Protein 5HRB (pdb70)

InterPro domains:
  IPR002934 Polymerase, nucleotidyl transferase domain [PF01909] (28-111)
  IPR019843 DNA polymerase family X, binding site [PS00522] (38-57)
  IPR022312 DNA polymerase family X [PTHR11276] (33-173)
  IPR029398 DNA polymerase beta, thumb domain [PF14791] (112-173)
  IPR037160 DNA polymerase, thumb domain superfamily [G3DSA:3.30.210.10] (106-174)
  IPR043519 Nucleotidyltransferase superfamily [G3DSA:3.30.460.10] (1-105)
  IPR043519 Nucleotidyltransferase superfamily [SSF81301] (1-173)

Solvent-accessible surface area: 9689 Å² total; per-residue (Å²): 63,37,132,0,52,20,112,68,0,99,62,0,6,98,37,0,59,65,85,1,12,10,85,50,120,77,113,125,65,110,9,82,46,169,27,6,29,24,0,5,3,12,60,44,76,67,164,90,0,90,8,0,16,0,0,2,13,4,101,79,128,129,32,15,105,44,4,0,53,39,5,92,12,162,64,28,74,61,65,78,96,77,48,33,79,70,113,0,19,0,56,0,77,32,134,108,85,57,10,46,0,13,0,26,5,1,10,62,128,14,77,8,15,2,19,3,40,32,0,4,24,106,60,16,16,111,127,12,59,42,41,18,153,176,78,112,68,124,8,27,44,78,0,10,43,69,113,175,85,100,35,124,40,106,34,104,63,9,122,82,0,0,69,102,21,66,55,92,67,126,82,18,114,132,10,142

Structure (mmCIF, N/CA/C/O backbone):
data_5HRB
#
_entry.id   5HRB
#
_cell.length_a   77.770
_cell.length_b   77.770
_cell.length_c   43.080
_cell.angle_alpha   90.00
_cell.angle_beta   90.00
_cell.angle_gamma   90.00
#
_symmetry.space_group_name_H-M   'P 43'
#
loop_
_entity.id
_entity.type
_entity.pdbx_description
1 polymer 'DNA polymerase beta-like protein'
2 polymer "DNA (5'-D(*CP*GP*GP*AP*TP*AP*TP*CP*C)-3')"
3 non-polymer 'MANGANESE (II) ION'
4 non-polymer GLYCEROL
5 non-polymer BETA-MERCAPTOETHANOL
6 water water
#
loop_
_atom_site.group_PDB
_atom_site.id
_atom_site.type_symbol
_atom_site.label_atom_id
_atom_site.label_alt_id
_atom_site.label_comp_id
_atom_site.label_asym_id
_atom_site.label_entity_id
_atom_site.label_seq_id
_atom_site.pdbx_PDB_ins_code
_atom_site.Cartn_x
_atom_site.Cartn_y
_atom_site.Cartn_z
_atom_site.occupancy
_atom_site.B_iso_or_equiv
_atom_site.auth_seq_id
_atom_site.auth_comp_id
_atom_site.auth_asym_id
_atom_site.auth_atom_id
_atom_site.pdbx_PDB_model_num
ATOM 1 N N . GLY A 1 3 ? 35.966 69.343 0.114 1.00 32.01 -1 GLY A N 1
ATOM 2 C CA . GLY A 1 3 ? 36.103 69.533 -1.358 1.00 31.49 -1 GLY A CA 1
ATOM 3 C C . GLY A 1 3 ? 35.527 70.854 -1.829 1.00 31.15 -1 GLY A C 1
ATOM 4 O O . GLY A 1 3 ? 34.597 71.384 -1.221 1.00 32.70 -1 GLY A O 1
ATOM 5 N N . GLY A 1 4 ? 36.082 71.386 -2.914 1.00 30.56 0 GLY A N 1
ATOM 6 C CA . GLY A 1 4 ? 35.625 72.658 -3.475 1.00 30.62 0 GLY A CA 1
ATOM 7 C C . GLY A 1 4 ? 34.383 72.486 -4.328 1.00 29.92 0 GLY A C 1
ATOM 8 O O . GLY A 1 4 ? 34.048 71.373 -4.733 1.00 27.49 0 GLY A O 1
ATOM 9 N N . MET A 1 5 ? 33.690 73.589 -4.601 1.00 30.09 1 MET A N 1
ATOM 10 C CA . MET A 1 5 ? 32.528 73.548 -5.488 1.00 30.21 1 MET A CA 1
ATOM 11 C C . MET A 1 5 ? 32.992 73.386 -6.937 1.00 28.10 1 MET A C 1
ATOM 12 O O . MET A 1 5 ? 34.076 73.833 -7.297 1.00 28.77 1 MET A O 1
ATOM 17 N N . LEU A 1 6 ? 32.171 72.726 -7.753 1.00 26.15 2 LEU A N 1
ATOM 18 C CA . LEU A 1 6 ? 32.491 72.466 -9.157 1.00 24.58 2 LEU A CA 1
ATOM 19 C C . LEU A 1 6 ? 31.402 73.018 -10.041 1.00 22.83 2 LEU A C 1
ATOM 20 O O . LEU A 1 6 ? 30.250 73.124 -9.616 1.00 22.41 2 LEU A O 1
ATOM 25 N N . THR A 1 7 ? 31.754 73.319 -11.286 1.00 21.15 3 THR A N 1
ATOM 26 C CA . THR A 1 7 ? 30.749 73.615 -12.298 1.00 20.78 3 THR A CA 1
ATOM 27 C C . THR A 1 7 ? 30.089 72.311 -12.724 1.00 19.92 3 THR A C 1
ATOM 28 O O . THR A 1 7 ? 30.643 71.226 -12.521 1.00 19.28 3 THR A O 1
ATOM 32 N N . LEU A 1 8 ? 28.906 72.430 -13.315 1.00 19.65 4 LEU A N 1
ATOM 33 C CA . LEU A 1 8 ? 28.180 71.281 -13.842 1.00 19.53 4 LEU A CA 1
ATOM 34 C C . LEU A 1 8 ? 29.025 70.518 -14.859 1.00 19.52 4 LEU A C 1
ATOM 35 O O . LEU A 1 8 ? 29.081 69.290 -14.822 1.00 19.12 4 LEU A O 1
ATOM 40 N N . ILE A 1 9 ? 29.690 71.245 -15.755 1.00 20.17 5 ILE A N 1
ATOM 41 C CA . ILE A 1 9 ? 30.529 70.620 -16.785 1.00 20.79 5 ILE A CA 1
ATOM 42 C C . ILE A 1 9 ? 31.704 69.839 -16.185 1.00 20.26 5 ILE A C 1
ATOM 43 O O . ILE A 1 9 ? 32.023 68.744 -16.653 1.00 20.42 5 ILE A O 1
ATOM 47 N N . GLN A 1 10 ? 32.347 70.399 -15.165 1.00 19.88 6 GLN A N 1
ATOM 48 C CA . GLN A 1 10 ? 33.424 69.699 -14.455 1.00 19.49 6 GLN A CA 1
ATOM 49 C C . GLN A 1 10 ? 32.910 68.416 -13.811 1.00 17.85 6 GLN A C 1
ATOM 50 O O . GLN A 1 10 ? 33.560 67.375 -13.881 1.00 17.11 6 GLN A O 1
ATOM 56 N N . GLY A 1 11 ? 31.738 68.496 -13.188 1.00 16.49 7 GLY A N 1
ATOM 57 C CA . GLY A 1 11 ? 31.114 67.327 -12.584 1.00 15.91 7 GLY A CA 1
ATOM 58 C C . GLY A 1 11 ? 30.864 66.231 -13.607 1.00 15.37 7 GLY A C 1
ATOM 59 O O . GLY A 1 11 ? 31.168 65.065 -13.365 1.00 14.56 7 GLY A O 1
ATOM 60 N N . LYS A 1 12 ? 30.308 66.610 -14.757 1.00 15.23 8 LYS A N 1
ATOM 61 C CA . LYS A 1 12 ? 30.041 65.648 -15.824 1.00 15.43 8 LYS A CA 1
ATOM 62 C C . LYS A 1 12 ? 31.323 65.005 -16.342 1.00 15.23 8 LYS A C 1
ATOM 63 O O . LYS A 1 12 ? 31.352 63.808 -16.631 1.00 14.82 8 LYS A O 1
ATOM 69 N N . LYS A 1 13 ? 32.382 65.798 -16.457 1.00 14.97 9 LYS A N 1
ATOM 70 C CA . LYS A 1 13 ? 33.671 65.278 -16.909 1.00 15.13 9 LYS A CA 1
ATOM 71 C C . LYS A 1 13 ? 34.216 64.231 -15.938 1.00 14.43 9 LYS A C 1
ATOM 72 O O . LYS A 1 13 ? 34.721 63.187 -16.358 1.00 14.54 9 LYS A O 1
ATOM 75 N N . ILE A 1 14 ? 34.107 64.512 -14.642 1.00 13.71 10 ILE A N 1
ATOM 76 C CA . ILE A 1 14 ? 34.546 63.571 -13.607 1.00 13.29 10 ILE A CA 1
ATOM 77 C C . ILE A 1 14 ? 33.758 62.263 -13.688 1.00 12.99 10 ILE A C 1
ATOM 78 O O . ILE A 1 14 ? 34.333 61.173 -13.629 1.00 12.58 10 ILE A O 1
ATOM 83 N N . VAL A 1 15 ? 32.442 62.365 -13.828 1.00 12.64 11 VAL A N 1
ATOM 84 C CA . VAL A 1 15 ? 31.615 61.167 -13.864 1.00 12.8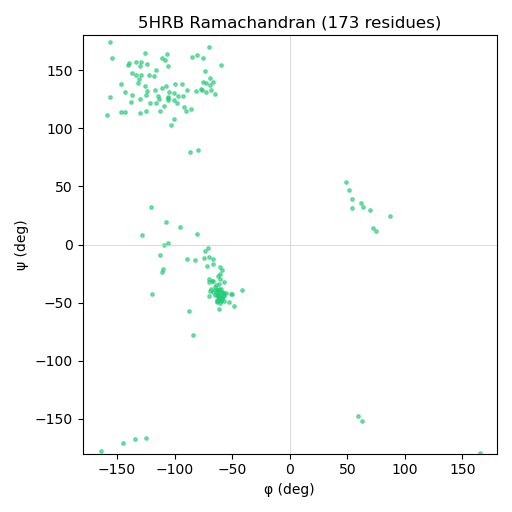0 11 VAL A CA 1
ATOM 85 C C . VAL A 1 15 ? 31.906 60.343 -15.114 1.00 13.27 11 VAL A C 1
ATOM 86 O O . VAL A 1 15 ? 31.980 59.119 -15.042 1.00 12.75 11 VAL A O 1
ATOM 90 N N . ASN A 1 16 ? 32.092 61.007 -16.252 1.00 13.95 12 ASN A N 1
ATOM 91 C CA . ASN A 1 16 ? 32.431 60.283 -17.479 1.00 14.81 12 ASN A CA 1
ATOM 92 C C . ASN A 1 16 ? 33.759 59.532 -17.355 1.00 14.87 12 ASN A C 1
ATOM 93 O O . ASN A 1 16 ? 33.904 58.436 -17.894 1.00 15.34 12 ASN A O 1
ATOM 98 N N . HIS A 1 17 ? 34.703 60.103 -16.615 1.00 14.89 13 HIS A N 1
ATOM 99 C CA . HIS A 1 17 ? 35.956 59.424 -16.272 1.00 15.62 13 HIS A CA 1
ATOM 100 C C . HIS A 1 17 ? 35.680 58.181 -15.423 1.00 14.64 13 HIS A C 1
ATOM 101 O O . HIS A 1 17 ? 36.178 57.091 -15.710 1.00 14.53 13 HIS A O 1
ATOM 108 N N . LEU A 1 18 ? 34.859 58.355 -14.388 1.00 13.74 14 LEU A N 1
ATOM 109 C CA . LEU A 1 18 ? 34.534 57.279 -13.446 1.00 13.12 14 LEU A CA 1
ATOM 110 C C . LEU A 1 18 ? 33.729 56.126 -14.044 1.00 12.72 14 LEU A C 1
ATOM 111 O O . LEU A 1 18 ? 33.871 54.985 -13.617 1.00 12.35 14 LEU A O 1
ATOM 116 N N . ARG A 1 19 ? 32.882 56.412 -15.028 1.00 12.42 15 ARG A N 1
ATOM 117 C CA . ARG A 1 19 ? 31.991 55.380 -15.591 1.00 12.36 15 ARG A CA 1
ATOM 118 C C . ARG A 1 19 ? 32.716 54.185 -16.222 1.00 12.79 15 ARG A C 1
ATOM 119 O O . ARG A 1 19 ? 32.116 53.118 -16.396 1.00 13.17 15 ARG A O 1
ATOM 127 N N . SER A 1 20 ? 33.993 54.354 -16.551 1.00 12.81 16 SER A N 1
ATOM 128 C CA . SER A 1 20 ? 34.793 53.260 -17.100 1.00 13.11 16 SER A CA 1
ATOM 129 C C . SER A 1 20 ? 35.860 52.734 -16.136 1.00 12.78 16 SER A C 1
ATOM 130 O O . SER A 1 20 ? 36.591 51.813 -16.484 1.00 13.10 16 SER A O 1
ATOM 133 N N . ARG A 1 21 ? 35.953 53.312 -14.939 1.00 12.36 17 ARG A N 1
ATOM 134 C CA . ARG A 1 21 ? 37.088 53.060 -14.051 1.00 12.37 17 ARG A CA 1
ATOM 135 C C . ARG A 1 21 ? 36.718 52.639 -12.627 1.00 11.61 17 ARG A C 1
ATOM 136 O O . ARG A 1 21 ? 37.598 52.545 -11.774 1.00 11.20 17 ARG A O 1
ATOM 144 N N . LEU A 1 22 ? 35.434 52.383 -12.371 1.00 11.04 18 LEU A N 1
ATOM 145 C CA . LEU A 1 22 ? 34.990 51.936 -11.055 1.00 10.80 18 LEU A CA 1
ATOM 146 C C . LEU A 1 22 ? 34.934 50.416 -10.979 1.00 9.82 18 LEU A C 1
ATOM 147 O O . LEU A 1 22 ? 34.468 49.757 -11.902 1.00 9.51 18 LEU A O 1
ATOM 152 N N . ALA A 1 23 ? 35.398 49.872 -9.863 1.00 9.14 19 ALA A N 1
ATOM 153 C CA . ALA A 1 23 ? 35.385 48.437 -9.645 1.00 8.77 19 ALA A CA 1
ATOM 154 C C . ALA A 1 23 ? 35.400 48.185 -8.146 1.00 8.58 19 ALA A C 1
ATOM 155 O O . ALA A 1 23 ? 35.490 49.133 -7.357 1.00 8.32 19 ALA A O 1
ATOM 157 N N . PHE A 1 24 ? 35.272 46.922 -7.749 1.00 8.40 20 PHE A N 1
ATOM 158 C CA . PHE A 1 24 ? 35.454 46.560 -6.347 1.00 8.41 20 PHE A CA 1
ATOM 159 C C . PHE A 1 24 ? 36.279 45.289 -6.242 1.00 8.67 20 PHE A C 1
ATOM 160 O O . PHE A 1 24 ? 36.234 44.436 -7.130 1.00 8.35 20 PHE A O 1
ATOM 168 N N . GLU A 1 25 ? 37.068 45.200 -5.177 1.00 8.88 21 GLU A N 1
ATOM 169 C CA . GLU A 1 25 ? 37.981 44.081 -4.959 1.00 9.42 21 GLU A CA 1
ATOM 170 C C . GLU A 1 25 ? 37.329 43.075 -4.015 1.00 9.62 21 GLU A C 1
ATOM 171 O O . GLU A 1 25 ? 36.990 43.408 -2.883 1.00 9.54 21 GLU A O 1
ATOM 177 N N . TYR A 1 26 ? 37.180 41.838 -4.482 1.00 9.82 22 TYR A N 1
ATOM 178 C CA . TYR A 1 26 ? 36.424 40.821 -3.753 1.00 10.34 22 TYR A CA 1
ATOM 179 C C . TYR A 1 26 ? 36.885 39.429 -4.175 1.00 10.33 22 TYR A C 1
ATOM 180 O O . TYR A 1 26 ? 36.919 39.129 -5.364 1.00 9.96 22 TYR A O 1
ATOM 189 N N . ASN A 1 27 ? 37.249 38.597 -3.199 1.00 10.61 23 ASN A N 1
ATOM 190 C CA . ASN A 1 27 ? 37.639 37.203 -3.457 1.00 11.28 23 ASN A CA 1
ATOM 191 C C . ASN A 1 27 ? 38.757 37.081 -4.501 1.00 11.36 23 ASN A C 1
ATOM 192 O O . ASN A 1 27 ? 38.747 36.172 -5.343 1.00 11.93 23 ASN A O 1
ATOM 197 N N . GLY A 1 28 ? 39.724 37.996 -4.441 1.00 11.39 24 GLY A N 1
ATOM 198 C CA . GLY A 1 28 ? 40.870 37.977 -5.348 1.00 11.40 24 GLY A CA 1
ATOM 199 C C . GLY A 1 28 ? 40.580 38.444 -6.766 1.00 11.28 24 GLY A C 1
ATOM 200 O O . GLY A 1 28 ? 41.417 38.274 -7.658 1.00 12.02 24 GLY A O 1
ATOM 201 N N . GLN A 1 29 ? 39.405 39.033 -6.971 1.00 10.73 25 GLN A N 1
ATOM 202 C CA . GLN A 1 29 ? 38.980 39.540 -8.273 1.00 10.54 25 GLN A CA 1
ATOM 203 C C . GLN A 1 29 ? 38.776 41.041 -8.190 1.00 10.31 25 GLN A C 1
ATOM 204 O O . GLN A 1 29 ? 38.326 41.542 -7.163 1.00 10.31 25 GLN A O 1
ATOM 210 N N . LEU A 1 30 ? 39.102 41.746 -9.274 1.00 9.88 26 LEU A N 1
ATOM 211 C CA . LEU A 1 30 ? 38.767 43.159 -9.415 1.00 9.83 26 LEU A CA 1
ATOM 212 C C . LEU A 1 30 ? 37.575 43.235 -10.363 1.00 9.80 26 LEU A C 1
ATOM 213 O O . LEU A 1 30 ? 37.717 43.110 -11.587 1.00 10.11 26 LEU A O 1
ATOM 218 N N . ILE A 1 31 ? 36.402 43.438 -9.783 1.00 9.60 27 ILE A N 1
ATOM 219 C CA . ILE A 1 31 ? 35.139 43.290 -10.493 1.00 9.63 27 ILE A CA 1
ATOM 220 C C . ILE A 1 31 ? 34.608 44.657 -10.913 1.00 9.84 27 ILE A C 1
ATOM 221 O O . ILE A 1 31 ? 34.422 45.544 -10.083 1.00 9.31 27 ILE A O 1
ATOM 226 N N . LYS A 1 32 ? 34.349 44.809 -12.206 1.00 10.11 28 LYS A N 1
ATOM 227 C CA . LYS A 1 32 ? 33.929 46.080 -12.772 1.00 10.66 28 LYS A CA 1
ATOM 228 C C . LYS A 1 32 ? 32.528 46.458 -12.310 1.00 10.32 28 LYS A C 1
ATOM 229 O O . LYS A 1 32 ? 31.633 45.614 -12.254 1.00 10.15 28 LYS A O 1
ATOM 235 N N . ILE A 1 33 ? 32.353 47.732 -11.968 1.00 9.97 29 ILE A N 1
ATOM 236 C CA . ILE A 1 33 ? 31.029 48.306 -11.787 1.00 9.99 29 ILE A CA 1
ATOM 237 C C . ILE A 1 33 ? 30.633 48.882 -13.137 1.00 9.81 29 ILE A C 1
ATOM 238 O O . ILE A 1 33 ? 31.302 49.766 -13.670 1.00 9.90 29 ILE A O 1
ATOM 243 N N . LEU A 1 34 ? 29.553 48.362 -13.699 1.00 9.73 30 LEU A N 1
ATOM 244 C CA . LEU A 1 34 ? 29.134 48.742 -15.039 1.00 9.89 30 LEU A CA 1
ATOM 245 C C . LEU A 1 34 ? 28.499 50.133 -15.047 1.00 9.74 30 LEU A C 1
ATOM 246 O O . LEU A 1 34 ? 27.743 50.478 -14.153 1.00 9.53 30 LEU A O 1
ATOM 251 N N . SER A 1 35 ? 28.810 50.926 -16.066 1.00 9.82 31 SER A N 1
ATOM 252 C CA . SER A 1 35 ? 28.177 52.232 -16.245 1.00 9.89 31 SER A CA 1
ATOM 253 C C . SER A 1 35 ? 26.656 52.080 -16.327 1.00 10.12 31 SER A C 1
ATOM 254 O O . SER A 1 35 ? 25.907 52.945 -15.879 1.00 10.11 31 SER A O 1
ATOM 257 N N . LYS A 1 36 ? 26.223 50.948 -16.875 1.00 10.43 32 LYS A N 1
ATOM 258 C CA . LYS A 1 36 ? 24.839 50.488 -16.811 1.00 10.89 32 LYS A CA 1
ATOM 259 C C . LYS A 1 36 ? 24.205 50.698 -15.428 1.00 10.45 32 LYS A C 1
ATOM 260 O O . LYS A 1 36 ? 23.039 51.075 -15.316 1.00 10.52 32 LYS A O 1
ATOM 266 N N . ASN A 1 37 ? 24.995 50.459 -14.384 1.00 10.00 33 ASN A N 1
ATOM 267 C CA . ASN A 1 37 ? 24.523 50.467 -13.008 1.00 9.66 33 ASN A CA 1
ATOM 268 C C . ASN A 1 37 ? 24.992 51.678 -12.217 1.00 9.48 33 ASN A C 1
ATOM 269 O O . ASN A 1 37 ? 24.963 51.664 -10.990 1.00 9.48 33 ASN A O 1
ATOM 274 N N . ILE A 1 38 ? 25.400 52.730 -12.922 1.00 9.18 34 ILE A N 1
ATOM 275 C CA . ILE A 1 38 ? 25.830 53.973 -12.282 1.00 9.19 34 ILE A CA 1
ATOM 276 C C . ILE A 1 38 ? 24.858 55.068 -12.700 1.00 9.20 34 ILE A C 1
ATOM 277 O O . ILE A 1 38 ? 24.682 55.343 -13.895 1.00 9.09 34 ILE A O 1
ATOM 282 N N . VAL A 1 39 ? 24.225 55.687 -11.712 1.00 9.16 35 VAL A N 1
ATOM 283 C CA . VAL A 1 39 ? 23.226 56.720 -11.952 1.00 9.15 35 VAL A CA 1
ATOM 284 C C . VAL A 1 39 ? 23.665 58.004 -11.258 1.00 9.14 35 VAL A C 1
ATOM 285 O O . VAL A 1 39 ? 23.862 58.015 -10.047 1.00 9.03 35 VAL A O 1
ATOM 289 N N . ALA A 1 40 ? 23.815 59.087 -12.013 1.00 9.18 36 ALA A N 1
ATOM 290 C CA . ALA A 1 40 ? 24.117 60.385 -11.404 1.00 9.23 36 ALA A CA 1
ATOM 291 C C . ALA A 1 40 ? 22.904 60.851 -10.605 1.00 9.19 36 ALA A C 1
ATOM 292 O O . ALA A 1 40 ? 21.767 60.773 -11.078 1.00 9.51 36 ALA A O 1
ATOM 294 N N . VAL A 1 41 ? 23.141 61.309 -9.383 1.00 8.99 37 VAL A N 1
ATOM 295 C CA . VAL A 1 41 ? 22.058 61.782 -8.523 1.00 8.81 37 VAL A CA 1
ATOM 296 C C . VAL A 1 41 ? 22.486 63.113 -7.895 1.00 9.03 37 VAL A C 1
ATOM 297 O O . VAL A 1 41 ? 23.447 63.730 -8.36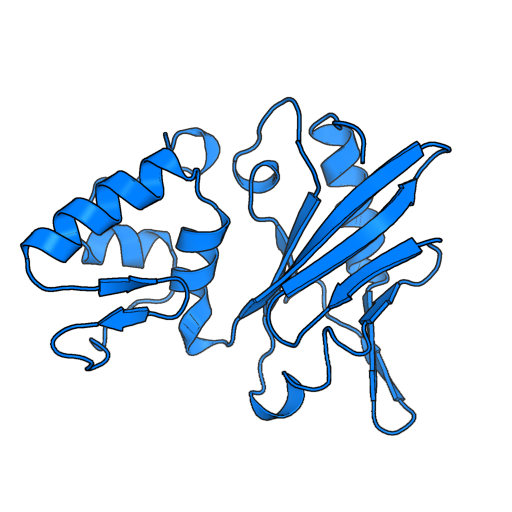1 1.00 8.96 37 VAL A O 1
ATOM 301 N N . GLY A 1 42 ? 21.763 63.580 -6.882 1.00 9.19 38 GLY A N 1
ATOM 302 C CA . GLY A 1 42 ? 22.124 64.821 -6.201 1.00 9.65 38 GLY A CA 1
ATOM 303 C C . GLY A 1 42 ? 22.071 66.034 -7.112 1.00 10.04 38 GLY A C 1
ATOM 304 O O . GLY A 1 42 ? 21.327 66.045 -8.093 1.00 9.74 38 GLY A O 1
ATOM 305 N N . SER A 1 43 ? 22.890 67.041 -6.803 1.00 10.69 39 SER A N 1
ATOM 306 C CA . SER A 1 43 ? 22.889 68.302 -7.561 1.00 11.47 39 SER A CA 1
ATOM 307 C C . SER A 1 43 ? 23.246 68.104 -9.041 1.00 11.86 39 SER A C 1
ATOM 308 O O . SER A 1 43 ? 22.753 68.832 -9.901 1.00 11.79 39 SER A O 1
ATOM 311 N N . LEU A 1 44 ? 24.064 67.093 -9.336 1.00 12.24 40 LEU A N 1
ATOM 312 C CA . LEU A 1 44 ? 24.398 66.746 -10.718 1.00 12.76 40 LEU A CA 1
ATOM 313 C C . LEU A 1 44 ? 23.150 66.375 -11.525 1.00 12.72 40 LEU A C 1
ATOM 314 O O . LEU A 1 44 ? 22.934 66.898 -12.622 1.00 12.61 40 LEU A O 1
ATOM 319 N N . ARG A 1 45 ? 22.309 65.499 -10.980 1.00 12.74 41 ARG A N 1
ATOM 320 C CA . ARG A 1 45 ? 21.069 65.123 -11.663 1.00 13.24 41 ARG A CA 1
ATOM 321 C C . ARG A 1 45 ? 20.084 66.288 -11.723 1.00 13.67 41 ARG A C 1
ATOM 322 O O . ARG A 1 45 ? 19.322 66.405 -12.682 1.00 14.22 41 ARG A O 1
ATOM 330 N N . ARG A 1 46 ? 20.115 67.155 -10.714 1.00 14.10 42 ARG A N 1
ATOM 331 C CA . ARG A 1 46 ? 19.284 68.358 -10.713 1.00 14.79 42 ARG A CA 1
ATOM 332 C C . ARG A 1 46 ? 19.817 69.415 -11.687 1.00 15.78 42 ARG A C 1
ATOM 333 O O . ARG A 1 46 ? 19.191 70.454 -11.864 1.00 16.20 42 ARG A O 1
ATOM 341 N N . GLU A 1 47 ? 20.977 69.156 -12.290 1.00 16.87 43 GLU A N 1
ATOM 342 C CA . GLU A 1 47 ? 21.564 70.030 -13.316 1.00 18.37 43 GLU A CA 1
ATOM 343 C C . GLU A 1 47 ? 21.875 71.420 -12.768 1.00 18.67 43 GLU A C 1
ATOM 344 O O . GLU A 1 47 ? 21.750 72.429 -13.472 1.00 18.33 43 GLU A O 1
ATOM 350 N N . GLU A 1 48 ? 22.301 71.466 -11.510 1.00 18.98 44 GLU A N 1
ATOM 351 C CA . GLU A 1 48 ? 22.654 72.724 -10.874 1.00 19.57 44 GLU A CA 1
ATOM 352 C C . GLU A 1 48 ? 23.917 73.281 -11.491 1.00 19.56 44 GLU A C 1
ATOM 353 O O . GLU A 1 48 ? 24.828 72.534 -11.832 1.00 18.81 44 GLU A O 1
ATOM 359 N N . LYS A 1 49 ? 23.978 74.603 -11.622 1.00 20.40 45 LYS A N 1
ATOM 360 C CA . LYS A 1 49 ? 25.110 75.227 -12.288 1.00 21.34 45 LYS A CA 1
ATOM 361 C C . LYS A 1 49 ? 26.396 75.144 -11.468 1.00 20.85 45 LYS A C 1
ATOM 362 O O . LYS A 1 49 ? 27.480 75.086 -12.042 1.00 20.04 45 LYS A O 1
ATOM 368 N N . MET A 1 50 ? 26.275 75.118 -10.142 1.00 21.18 46 MET A N 1
ATOM 369 C CA . MET A 1 50 ? 27.418 74.868 -9.269 1.00 22.22 46 MET A CA 1
ATOM 370 C C . MET A 1 50 ? 27.109 73.695 -8.338 1.00 20.92 46 MET A C 1
ATOM 371 O O . MET A 1 50 ? 26.072 73.677 -7.668 1.00 20.38 46 MET A O 1
ATOM 376 N N . LEU A 1 51 ? 28.017 72.726 -8.305 1.00 19.85 47 LEU A N 1
ATOM 377 C CA . LEU A 1 51 ? 27.840 71.509 -7.517 1.00 19.66 47 LEU A CA 1
ATOM 378 C C . LEU A 1 51 ? 28.605 71.585 -6.196 1.00 19.87 47 LEU A C 1
ATOM 379 O O . LEU A 1 51 ? 29.740 72.053 -6.163 1.00 20.86 47 LEU A O 1
ATOM 384 N N . ASN A 1 52 ? 27.970 71.127 -5.117 1.00 20.50 48 ASN A N 1
ATOM 385 C CA . ASN A 1 52 ? 28.633 70.973 -3.814 1.00 20.55 48 ASN A CA 1
ATOM 386 C C . ASN A 1 52 ? 29.661 69.825 -3.861 1.00 19.10 48 ASN A C 1
ATOM 387 O O . ASN A 1 52 ? 30.766 69.914 -3.306 1.00 18.97 48 ASN A O 1
ATOM 392 N N . ASP A 1 53 ? 29.272 68.758 -4.545 1.00 17.16 49 ASP A N 1
ATOM 393 C CA . ASP A 1 53 ? 30.095 67.566 -4.708 1.00 15.79 49 ASP A CA 1
ATOM 394 C C . ASP A 1 53 ? 29.513 66.747 -5.857 1.00 14.41 49 ASP A C 1
ATOM 395 O O . ASP A 1 53 ? 28.564 67.190 -6.514 1.00 13.74 49 ASP A O 1
ATOM 400 N N . VAL A 1 54 ? 30.096 65.588 -6.127 1.00 13.00 50 VAL A N 1
ATOM 401 C CA . VAL A 1 54 ? 29.565 64.672 -7.132 1.00 12.39 50 VAL A CA 1
ATOM 402 C C . VAL A 1 54 ? 28.911 63.493 -6.416 1.00 11.49 50 VAL A C 1
ATOM 403 O O . VAL A 1 54 ? 29.543 62.867 -5.571 1.00 11.16 50 VAL A O 1
ATOM 407 N N . ASP A 1 55 ? 27.652 63.205 -6.743 1.00 10.92 51 ASP A N 1
ATOM 408 C CA . ASP A 1 55 ? 26.917 62.090 -6.133 1.00 10.52 51 ASP A CA 1
ATOM 409 C C . ASP A 1 55 ? 26.609 61.034 -7.175 1.00 9.83 51 ASP A C 1
ATOM 410 O O . ASP A 1 55 ? 26.018 61.348 -8.209 1.00 9.76 51 ASP A O 1
ATOM 415 N N . LEU A 1 56 ? 26.961 59.787 -6.878 1.00 9.13 52 LEU A N 1
ATOM 416 C CA . LEU A 1 56 ? 26.636 58.660 -7.751 1.00 8.82 52 LEU A CA 1
ATOM 417 C C . LEU A 1 56 ? 25.902 57.576 -6.990 1.00 8.57 52 LEU A C 1
ATOM 418 O O . LEU A 1 56 ? 26.282 57.232 -5.870 1.00 8.42 52 LEU A O 1
ATOM 423 N N . LEU A 1 57 ? 24.862 57.037 -7.615 1.00 8.15 53 LEU A N 1
ATOM 424 C CA . LEU A 1 57 ? 24.130 55.911 -7.071 1.00 8.13 53 LEU A CA 1
ATOM 425 C C . LEU A 1 57 ? 24.525 54.691 -7.877 1.00 8.14 53 LEU A C 1
ATOM 426 O O . LEU A 1 57 ? 24.441 54.695 -9.109 1.00 8.30 53 LEU A O 1
ATOM 431 N N . ILE A 1 58 ? 24.975 53.661 -7.177 1.00 8.13 54 ILE A N 1
ATOM 432 C CA . ILE A 1 58 ? 25.386 52.417 -7.795 1.00 8.14 54 ILE A CA 1
ATOM 433 C C . ILE A 1 58 ? 24.303 51.378 -7.532 1.00 8.24 54 ILE A C 1
ATOM 434 O O . ILE A 1 58 ? 23.924 51.132 -6.387 1.00 7.86 54 ILE A O 1
ATOM 439 N N . ILE A 1 59 ? 23.785 50.788 -8.604 1.00 8.60 55 ILE A N 1
ATOM 440 C CA . ILE A 1 59 ? 22.807 49.717 -8.479 1.00 8.92 55 ILE A CA 1
ATOM 441 C C . ILE A 1 59 ? 23.556 48.404 -8.308 1.00 9.22 55 ILE A C 1
ATOM 442 O O . ILE A 1 59 ? 24.312 48.001 -9.182 1.00 9.16 55 ILE A O 1
ATOM 447 N N . VAL A 1 60 ? 23.357 47.771 -7.154 1.00 9.72 56 VAL A N 1
ATOM 448 C CA . VAL A 1 60 ? 23.966 46.488 -6.836 1.00 10.25 56 VAL A CA 1
ATOM 449 C C . VAL A 1 60 ? 22.897 45.416 -7.062 1.00 10.69 56 VAL A C 1
ATOM 450 O O . VAL A 1 60 ? 21.941 45.323 -6.299 1.00 10.79 56 VAL A O 1
ATOM 454 N N . PRO A 1 61 ? 23.045 44.609 -8.125 1.00 11.40 57 PRO A N 1
ATOM 455 C CA . PRO A 1 61 ? 21.950 43.699 -8.487 1.00 11.67 57 PRO A CA 1
ATOM 456 C C . PRO A 1 61 ? 21.886 42.405 -7.663 1.00 11.94 57 PRO A C 1
ATOM 457 O O . PRO A 1 61 ? 21.113 41.521 -7.992 1.00 11.68 57 PRO A O 1
ATOM 461 N N . GLU A 1 62 ? 22.678 42.311 -6.600 1.00 12.28 58 GLU A N 1
ATOM 462 C CA . GLU A 1 62 ? 22.772 41.097 -5.807 1.00 12.96 58 GLU A CA 1
ATOM 463 C C . GLU A 1 62 ? 23.002 41.493 -4.351 1.00 12.87 58 GLU A C 1
ATOM 464 O O . GLU A 1 62 ? 24.033 42.071 -4.020 1.00 12.65 58 GLU A O 1
ATOM 470 N N . LYS A 1 63 ? 22.028 41.202 -3.492 1.00 13.15 59 LYS A N 1
ATOM 471 C CA . LYS A 1 63 ? 22.038 41.696 -2.111 1.00 13.86 59 LYS A CA 1
ATOM 472 C C . LYS A 1 63 ? 23.275 41.264 -1.320 1.00 13.85 59 LYS A C 1
ATOM 473 O O . LYS A 1 63 ? 23.847 42.054 -0.564 1.00 13.52 59 LYS A O 1
ATOM 478 N N . LYS A 1 64 ? 23.704 40.020 -1.492 1.00 13.90 60 LYS A N 1
ATOM 479 C CA . LYS A 1 64 ? 24.836 39.532 -0.705 1.00 13.97 60 LYS A CA 1
ATOM 480 C C . LYS A 1 64 ? 26.153 40.233 -1.047 1.00 13.63 60 LYS A C 1
ATOM 481 O O . LYS A 1 64 ? 27.101 40.164 -0.275 1.00 13.69 60 LYS A O 1
ATOM 487 N N . LEU A 1 65 ? 26.206 40.911 -2.190 1.00 13.46 61 LEU A N 1
ATOM 488 C CA . LEU A 1 65 ? 27.394 41.676 -2.569 1.00 13.69 61 LEU A CA 1
ATOM 489 C C . LEU A 1 65 ? 27.460 43.066 -1.940 1.00 13.29 61 LEU A C 1
ATOM 490 O O . LEU A 1 65 ? 28.517 43.694 -1.980 1.00 12.74 61 LEU A O 1
ATOM 495 N N . LEU A 1 66 ? 26.359 43.556 -1.366 1.00 12.99 62 LEU A N 1
ATOM 496 C CA . LEU A 1 66 ? 26.372 44.889 -0.749 1.00 13.18 62 LEU A CA 1
ATOM 497 C C . LEU A 1 66 ? 27.530 45.048 0.219 1.00 13.09 62 LEU A C 1
ATOM 498 O O . LEU A 1 66 ? 28.185 46.081 0.245 1.00 13.18 62 LEU A O 1
ATOM 503 N N . LYS A 1 67 ? 27.780 44.028 1.030 1.00 12.93 63 LYS A N 1
ATOM 504 C CA . LYS A 1 67 ? 28.830 44.144 2.033 1.00 13.06 63 LYS A CA 1
ATOM 505 C C . LYS A 1 67 ? 30.237 44.239 1.429 1.00 12.43 63 LYS A C 1
ATOM 506 O O . LYS A 1 67 ? 31.183 44.595 2.126 1.00 12.00 63 LYS A O 1
ATOM 512 N N . HIS A 1 68 ? 30.368 43.948 0.136 1.00 11.77 64 HIS A N 1
ATOM 513 C CA . HIS A 1 68 ? 31.665 43.896 -0.515 1.00 11.56 64 HIS A CA 1
ATOM 514 C C . HIS A 1 68 ? 31.930 44.984 -1.556 1.00 10.91 64 HIS A C 1
ATOM 515 O O . HIS A 1 68 ? 33.056 45.085 -2.041 1.00 11.23 64 HIS A O 1
ATOM 522 N N . VAL A 1 69 ? 30.921 45.774 -1.927 1.00 10.23 65 VAL A N 1
ATOM 523 C CA . VAL A 1 69 ? 31.084 46.720 -3.043 1.00 9.65 65 VAL A CA 1
ATOM 524 C C . VAL A 1 69 ? 31.731 48.032 -2.571 1.00 9.32 65 VAL A C 1
ATOM 525 O O . VAL A 1 69 ? 32.915 48.237 -2.791 1.00 9.40 65 VAL A O 1
ATOM 529 N N . LEU A 1 70 ? 30.983 48.921 -1.925 1.00 8.80 66 LEU A N 1
ATOM 530 C CA . LEU A 1 70 ? 31.580 50.190 -1.489 1.00 8.42 66 LEU A CA 1
ATOM 531 C C . LEU A 1 70 ? 32.779 49.997 -0.548 1.00 8.38 66 LEU A C 1
ATOM 532 O O . LEU A 1 70 ? 33.787 50.684 -0.689 1.00 8.38 66 LEU A O 1
ATOM 537 N N . PRO A 1 71 ? 32.686 49.055 0.404 1.00 8.31 67 PRO A N 1
ATOM 538 C CA . PRO A 1 71 ? 33.827 48.847 1.308 1.00 8.42 67 PRO A CA 1
ATOM 539 C C . PRO A 1 71 ? 35.147 48.478 0.613 1.00 8.53 67 PRO A C 1
ATOM 540 O O . PRO A 1 71 ? 36.221 48.683 1.184 1.00 8.58 67 PRO A O 1
ATOM 544 N N . ASN A 1 72 ? 35.071 47.944 -0.603 1.00 8.52 68 ASN A N 1
ATOM 545 C CA . ASN A 1 72 ? 36.267 47.615 -1.383 1.00 8.57 68 ASN A CA 1
ATOM 546 C C . ASN A 1 72 ? 36.319 48.359 -2.712 1.00 8.44 68 ASN A C 1
ATOM 547 O O . ASN A 1 72 ? 36.852 47.841 -3.699 1.00 8.03 68 ASN A O 1
ATOM 552 N N . ILE A 1 73 ? 35.774 49.569 -2.744 1.00 8.58 69 ILE A N 1
ATOM 553 C CA . ILE A 1 73 ? 35.671 50.321 -3.993 1.00 8.97 69 ILE A CA 1
ATOM 554 C C . ILE A 1 73 ? 37.068 50.715 -4.498 1.00 8.97 69 ILE A C 1
ATOM 555 O O . ILE A 1 73 ? 37.946 51.075 -3.712 1.00 8.96 69 ILE A O 1
ATOM 560 N N . ARG A 1 74 ? 37.266 50.616 -5.809 1.00 9.06 70 ARG A N 1
ATOM 561 C CA . ARG A 1 74 ? 38.537 50.948 -6.446 1.00 9.25 70 ARG A CA 1
ATOM 562 C C . ARG A 1 74 ? 38.271 51.871 -7.621 1.00 9.59 70 ARG A C 1
ATOM 563 O O . ARG A 1 74 ? 37.272 51.713 -8.326 1.00 9.71 70 ARG A O 1
ATOM 571 N N . ILE A 1 75 ? 39.155 52.838 -7.825 1.00 9.89 71 ILE A N 1
ATOM 572 C CA . ILE A 1 75 ? 39.037 53.745 -8.960 1.00 10.30 71 ILE A CA 1
ATOM 573 C C . ILE A 1 75 ? 40.379 53.790 -9.679 1.00 10.95 71 ILE A C 1
ATOM 574 O O . ILE A 1 75 ? 41.374 54.262 -9.129 1.00 10.88 71 ILE A O 1
ATOM 579 N N . LYS A 1 76 ? 40.403 53.281 -10.903 1.00 11.87 72 LYS A N 1
ATOM 580 C CA . LYS A 1 76 ? 41.627 53.267 -11.690 1.00 12.93 72 LYS A CA 1
ATOM 581 C C . LYS A 1 76 ? 41.941 54.688 -12.149 1.00 13.47 72 LYS A C 1
ATOM 582 O O . LYS A 1 76 ? 41.043 55.442 -12.513 1.00 13.42 72 LYS A O 1
ATOM 588 N N . GLY A 1 77 ? 43.214 55.062 -12.107 1.00 14.41 73 GLY A N 1
ATOM 589 C CA . GLY A 1 77 ? 43.648 56.335 -12.680 1.00 15.42 73 GLY A CA 1
ATOM 590 C C . GLY A 1 77 ? 43.178 57.563 -11.927 1.00 16.42 73 GLY A C 1
ATOM 591 O O . GLY A 1 77 ? 42.964 58.624 -12.528 1.00 18.27 73 GLY A O 1
ATOM 592 N N . LEU A 1 78 ? 42.996 57.426 -10.618 1.00 16.12 74 LEU A N 1
ATOM 593 C CA . LEU A 1 78 ? 42.571 58.540 -9.779 1.00 16.37 74 LEU A CA 1
ATOM 594 C C . LEU A 1 78 ? 43.197 58.412 -8.392 1.00 15.47 74 LEU A C 1
ATOM 595 O O . LEU A 1 78 ? 43.268 57.315 -7.827 1.00 15.42 74 LEU A O 1
ATOM 600 N N . SER A 1 79 ? 43.661 59.535 -7.855 1.00 14.83 75 SER A N 1
ATOM 601 C CA . SER A 1 79 ? 44.175 59.587 -6.497 1.00 14.46 75 SER A CA 1
ATOM 602 C C . SER A 1 79 ? 43.024 59.991 -5.593 1.00 13.39 75 SER A C 1
ATOM 603 O O . SE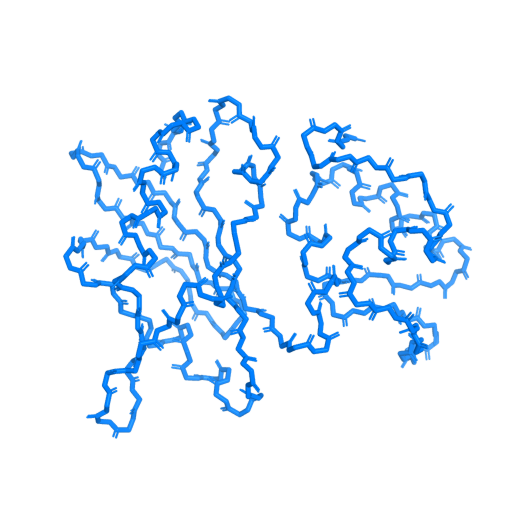R A 1 79 ? 42.353 60.986 -5.860 1.00 13.29 75 SER A O 1
ATOM 606 N N . PHE A 1 80 ? 42.785 59.224 -4.535 1.00 12.49 76 PHE A N 1
ATOM 607 C CA . PHE A 1 80 ? 41.706 59.561 -3.611 1.00 11.84 76 PHE A CA 1
ATOM 608 C C . PHE A 1 80 ? 41.922 59.015 -2.204 1.00 11.80 76 PHE A C 1
ATOM 609 O O . PHE A 1 80 ? 42.733 58.119 -1.979 1.00 12.02 76 PHE A O 1
ATOM 617 N N . SER A 1 81 ? 41.212 59.604 -1.256 1.00 11.35 77 SER A N 1
ATOM 618 C CA . SER A 1 81 ? 41.155 59.074 0.095 1.00 11.23 77 SER A CA 1
ATOM 619 C C . SER A 1 81 ? 39.698 58.878 0.479 1.00 11.03 77 SER A C 1
ATOM 620 O O . SER A 1 81 ? 38.792 59.379 -0.195 1.00 11.01 77 SER A O 1
ATOM 623 N N . VAL A 1 82 ? 39.500 58.124 1.549 1.00 10.65 78 VAL A N 1
ATOM 624 C CA . VAL A 1 82 ? 38.181 57.702 2.001 1.00 10.77 78 VAL A CA 1
ATOM 625 C C . VAL A 1 82 ? 37.898 58.372 3.332 1.00 11.00 78 VAL A C 1
ATOM 626 O O . VAL A 1 82 ? 38.690 58.237 4.273 1.00 11.40 78 VAL A O 1
ATOM 630 N N . LYS A 1 83 ? 36.780 59.088 3.424 1.00 10.93 79 LYS A N 1
ATOM 631 C CA . LYS A 1 83 ? 36.402 59.763 4.670 1.00 11.34 79 LYS A CA 1
ATOM 632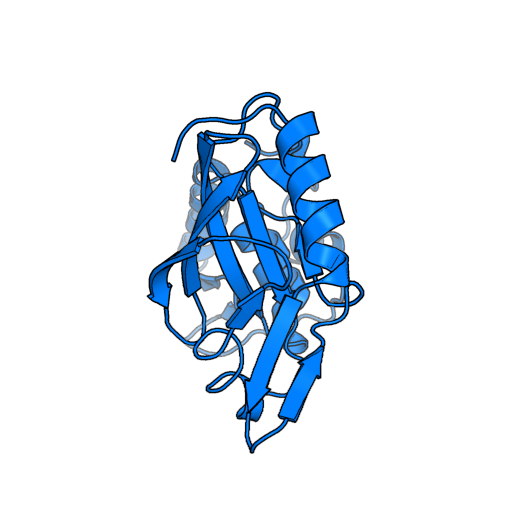 C C . LYS A 1 83 ? 35.606 58.820 5.570 1.00 11.35 79 LYS A C 1
ATOM 633 O O . LYS A 1 83 ? 35.970 58.601 6.730 1.00 11.96 79 LYS A O 1
ATOM 637 N N . VAL A 1 84 ? 34.503 58.299 5.037 1.00 11.04 80 VAL A N 1
ATOM 638 C CA . VAL A 1 84 ? 33.744 57.219 5.662 1.00 11.00 80 VAL A CA 1
ATOM 639 C C . VAL A 1 84 ? 33.299 56.274 4.559 1.00 11.00 80 VAL A C 1
ATOM 640 O O . VAL A 1 84 ? 33.167 56.680 3.410 1.00 10.79 80 VAL A O 1
ATOM 644 N N . CYS A 1 85 ? 33.066 55.016 4.909 1.00 11.12 81 CYS A N 1
ATOM 645 C CA . CYS A 1 85 ? 32.710 54.029 3.903 1.00 11.68 81 CYS A CA 1
ATOM 646 C C . CYS A 1 85 ? 32.004 52.840 4.519 1.00 11.34 81 CYS A C 1
ATOM 647 O O . CYS A 1 85 ? 32.601 52.082 5.280 1.00 11.78 81 CYS A O 1
ATOM 650 N N . GLY A 1 86 ? 30.721 52.699 4.211 1.00 10.78 82 GLY A N 1
ATOM 651 C CA . GLY A 1 86 ? 29.950 51.546 4.632 1.00 10.44 82 GLY A CA 1
ATOM 652 C C . GLY A 1 86 ? 29.340 50.940 3.390 1.00 10.09 82 GLY A C 1
ATOM 653 O O . GLY A 1 86 ? 29.706 51.313 2.276 1.00 10.33 82 GLY A O 1
ATOM 654 N N . GLU A 1 87 ? 28.381 50.042 3.576 1.00 9.73 83 GLU A N 1
ATOM 655 C CA A GLU A 1 87 ? 27.754 49.320 2.476 0.70 9.75 83 GLU A CA 1
ATOM 656 C CA B GLU A 1 87 ? 27.814 49.345 2.430 0.30 9.44 83 GLU A CA 1
ATOM 657 C C . GLU A 1 87 ? 26.801 50.199 1.669 1.00 9.23 83 GLU A C 1
ATOM 658 O O . GLU A 1 87 ? 26.542 49.929 0.511 1.00 8.92 83 GLU A O 1
ATOM 669 N N . ARG A 1 88 ? 26.268 51.242 2.304 1.00 8.69 84 ARG A N 1
ATOM 670 C CA . ARG A 1 88 ? 25.255 52.105 1.672 1.00 8.48 84 ARG A CA 1
ATOM 671 C C . ARG A 1 88 ? 25.728 53.513 1.339 1.00 8.31 84 ARG A C 1
ATOM 672 O O . ARG A 1 88 ? 25.130 54.168 0.489 1.00 8.17 84 ARG A O 1
ATOM 680 N N . LYS A 1 89 ? 26.758 53.995 2.025 1.00 8.28 85 LYS A N 1
ATOM 681 C CA . LYS A 1 89 ? 27.294 55.340 1.777 1.00 8.53 85 LYS A CA 1
ATOM 682 C C . LYS A 1 89 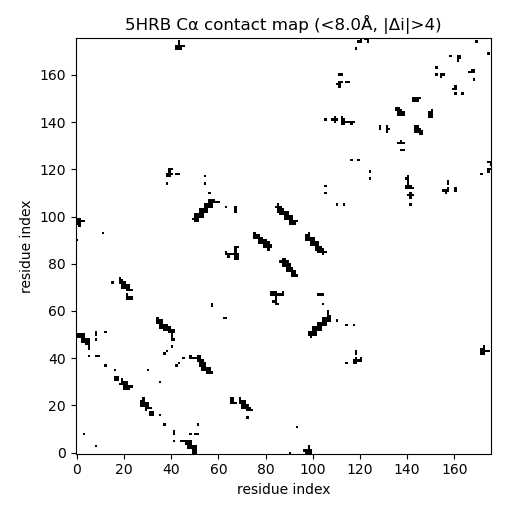? 28.804 55.338 1.912 1.00 8.96 85 LYS A C 1
ATOM 683 O O . LYS A 1 89 ? 29.335 54.836 2.890 1.00 8.98 85 LYS A O 1
ATOM 689 N N . CYS A 1 90 ? 29.484 55.913 0.927 1.00 9.58 86 CYS A N 1
ATOM 690 C CA . CYS A 1 90 ? 30.928 56.022 0.946 1.00 10.59 86 CYS A CA 1
ATOM 691 C C . CYS A 1 90 ? 31.309 57.412 0.450 1.00 10.42 86 CYS A C 1
ATOM 692 O O . CYS A 1 90 ? 30.908 57.814 -0.638 1.00 10.64 86 CYS A O 1
ATOM 695 N N . VAL A 1 91 ? 32.037 58.155 1.279 1.00 9.93 87 VAL A N 1
ATOM 696 C CA . VAL A 1 91 ? 32.416 59.525 0.965 1.00 9.98 87 VAL A CA 1
ATOM 697 C C . VAL A 1 91 ? 33.906 59.558 0.680 1.00 10.04 87 VAL A C 1
ATOM 698 O O . VAL A 1 91 ? 34.720 59.204 1.543 1.00 9.47 87 VAL A O 1
ATOM 702 N N . LEU A 1 92 ? 34.249 59.975 -0.536 1.00 10.26 88 LEU A N 1
ATOM 703 C CA . LEU A 1 92 ? 35.629 60.020 -0.993 1.00 10.77 88 LEU A CA 1
ATOM 704 C C . LEU A 1 92 ? 36.064 61.445 -1.285 1.00 11.30 88 LEU A C 1
ATOM 705 O O . LEU A 1 92 ? 35.251 62.283 -1.660 1.00 10.82 88 LEU A O 1
ATOM 710 N N . PHE A 1 93 ? 37.352 61.712 -1.106 1.00 12.19 89 PHE A N 1
ATOM 711 C CA . PHE A 1 93 ? 37.955 62.949 -1.584 1.00 13.42 89 PHE A CA 1
ATOM 712 C C . PHE A 1 93 ? 38.921 62.603 -2.697 1.00 13.26 89 PHE A C 1
ATOM 713 O O . PHE A 1 93 ? 39.917 61.918 -2.468 1.00 12.90 89 PHE A O 1
ATOM 721 N N . ILE A 1 94 ? 38.613 63.072 -3.902 1.00 13.90 90 ILE A N 1
ATOM 722 C CA . ILE A 1 94 ? 39.396 62.741 -5.087 1.00 14.30 90 ILE A CA 1
ATOM 723 C C . ILE A 1 94 ? 40.239 63.925 -5.520 1.00 15.17 90 ILE A C 1
ATOM 724 O O . ILE A 1 94 ? 39.887 65.072 -5.252 1.00 14.73 90 ILE A O 1
ATOM 729 N N . GLU A 1 95 ? 41.347 63.635 -6.193 1.00 16.12 91 GLU A N 1
ATOM 730 C CA . GLU A 1 95 ? 42.162 64.670 -6.816 1.00 17.91 91 GLU A CA 1
ATOM 731 C C . GLU A 1 95 ? 41.785 64.753 -8.283 1.00 18.23 91 GLU A C 1
ATOM 732 O O . GLU A 1 95 ? 41.764 63.744 -8.984 1.00 18.37 91 GLU A O 1
ATOM 738 N N . TRP A 1 96 ? 41.466 65.959 -8.741 1.00 19.08 92 TRP A N 1
ATOM 739 C CA . TRP A 1 96 ? 41.090 66.173 -10.128 1.00 19.72 92 TRP A CA 1
ATOM 740 C C . TRP A 1 96 ? 41.648 67.510 -10.589 1.00 20.55 92 TRP A C 1
ATOM 741 O O . TRP A 1 96 ? 41.253 68.556 -10.082 1.00 20.18 92 TRP A O 1
ATOM 752 N N . GLU A 1 97 ? 42.590 67.449 -11.526 1.00 22.38 93 GLU A N 1
ATOM 753 C CA . GLU A 1 97 ? 43.210 68.636 -12.109 1.00 23.62 93 GLU A CA 1
ATOM 754 C C . GLU A 1 97 ? 43.677 69.625 -11.031 1.00 23.64 93 GLU A C 1
ATOM 755 O O . GLU A 1 97 ? 43.310 70.802 -11.036 1.00 24.30 93 GLU A O 1
ATOM 761 N N . LYS A 1 98 ? 44.481 69.108 -10.101 1.00 23.82 94 LYS A N 1
ATOM 762 C CA . LYS A 1 98 ? 45.143 69.905 -9.062 1.00 23.86 94 LYS A CA 1
ATOM 763 C C . LYS A 1 98 ? 44.209 70.420 -7.968 1.00 23.40 94 LYS A C 1
ATOM 764 O O . LYS A 1 98 ? 44.592 71.287 -7.185 1.00 24.24 94 LYS A O 1
ATOM 766 N N . LYS A 1 99 ? 42.996 69.880 -7.893 1.00 22.24 95 LYS A N 1
ATOM 767 C CA . LYS A 1 99 ? 42.041 70.306 -6.879 1.00 21.34 95 LYS A CA 1
ATOM 768 C C . LYS A 1 99 ? 41.411 69.081 -6.235 1.00 20.02 95 LYS A C 1
ATOM 769 O O . LYS A 1 99 ? 41.387 68.008 -6.834 1.00 19.80 95 LYS A O 1
ATOM 773 N N . THR A 1 100 ? 40.907 69.255 -5.018 1.00 18.85 96 THR A N 1
ATOM 774 C CA . THR A 1 100 ? 40.257 68.170 -4.282 1.00 18.02 96 THR A CA 1
ATOM 775 C C . THR A 1 100 ? 38.755 68.370 -4.285 1.00 16.99 96 THR A C 1
ATOM 776 O O . THR A 1 100 ? 38.272 69.460 -3.984 1.00 1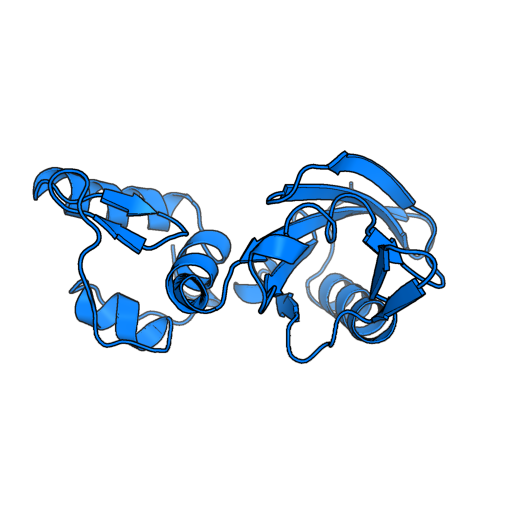7.41 96 THR A O 1
ATOM 780 N N . TYR A 1 101 ? 38.023 67.309 -4.622 1.00 15.97 97 TYR A N 1
ATOM 781 C CA . TYR A 1 101 ? 36.566 67.340 -4.634 1.00 15.30 97 TYR A CA 1
ATOM 782 C C . TYR A 1 101 ? 36.012 66.161 -3.872 1.00 13.96 97 TYR A C 1
ATOM 783 O O . TYR A 1 101 ? 36.658 65.114 -3.780 1.00 13.72 97 TYR A O 1
ATOM 792 N N . GLN A 1 102 ? 34.808 66.341 -3.343 1.00 12.67 98 GLN A N 1
ATOM 793 C CA . GLN A 1 102 ? 34.113 65.273 -2.642 1.00 11.98 98 GLN A CA 1
ATOM 794 C C . GLN A 1 102 ? 33.284 64.462 -3.633 1.00 11.28 98 GLN A C 1
ATOM 795 O O . GLN A 1 102 ? 32.585 65.020 -4.479 1.00 11.02 98 GLN A O 1
ATOM 801 N N . LEU A 1 103 ? 33.396 63.138 -3.533 1.00 10.63 99 LEU A N 1
ATOM 802 C CA . LEU A 1 103 ? 32.647 62.216 -4.372 1.00 10.25 99 LEU A CA 1
ATOM 803 C C . LEU A 1 103 ? 31.899 61.293 -3.430 1.00 9.95 99 LEU A C 1
ATOM 804 O O . LEU A 1 103 ? 32.527 60.561 -2.672 1.00 9.81 99 LEU A O 1
ATOM 809 N N . ASP A 1 104 ? 30.571 61.367 -3.451 1.00 9.85 100 ASP A N 1
ATOM 810 C CA . ASP A 1 104 ? 29.734 60.525 -2.603 1.00 9.94 100 ASP A CA 1
ATOM 811 C C . ASP A 1 104 ? 29.196 59.370 -3.429 1.00 9.58 100 ASP A C 1
ATOM 812 O O . ASP A 1 104 ? 28.653 59.582 -4.513 1.00 9.40 100 ASP A O 1
ATOM 817 N N . LEU A 1 105 ? 29.335 58.159 -2.903 1.00 9.01 101 LEU A N 1
ATOM 818 C CA . LEU A 1 105 ? 28.825 56.965 -3.558 1.00 8.80 101 LEU A CA 1
ATOM 819 C C . LEU A 1 105 ? 27.770 56.341 -2.661 1.00 8.49 101 LEU A C 1
ATOM 820 O O . LEU A 1 105 ? 27.975 56.209 -1.462 1.00 8.23 101 LEU A O 1
ATOM 825 N N . PHE A 1 106 ? 26.634 55.986 -3.245 1.00 8.09 102 PHE A N 1
ATOM 826 C CA . PHE A 1 106 ? 25.562 55.347 -2.508 1.00 7.96 102 PHE A CA 1
ATOM 827 C C . PHE A 1 106 ? 25.161 54.100 -3.272 1.00 7.92 102 PHE A C 1
ATOM 828 O O . PHE A 1 106 ? 25.387 54.030 -4.478 1.00 7.85 102 PHE A O 1
ATOM 836 N N . THR A 1 107 ? 24.552 53.134 -2.593 1.00 7.81 103 THR A N 1
ATOM 837 C CA . THR A 1 107 ? 24.093 51.915 -3.270 1.00 7.88 103 THR A CA 1
ATOM 838 C C . THR A 1 107 ? 22.598 51.674 -3.096 1.00 8.12 103 THR A C 1
ATOM 839 O O . THR A 1 107 ? 22.029 51.953 -2.039 1.00 7.65 103 THR A O 1
ATOM 843 N N . ALA A 1 108 ? 21.990 51.114 -4.139 1.00 8.44 104 ALA A N 1
ATOM 844 C CA . ALA A 1 108 ? 20.605 50.655 -4.094 1.00 9.02 104 ALA A CA 1
ATOM 845 C C . ALA A 1 108 ? 20.494 49.258 -4.699 1.00 9.65 104 ALA A C 1
ATOM 846 O O . ALA A 1 108 ? 21.223 48.916 -5.634 1.00 9.54 104 ALA A O 1
ATOM 848 N N . LEU A 1 109 ? 19.590 48.456 -4.146 1.00 10.55 105 LEU A N 1
ATOM 849 C CA . LEU A 1 109 ? 19.226 47.165 -4.730 1.00 11.59 105 LEU A CA 1
ATOM 850 C C . LEU A 1 109 ? 18.158 47.392 -5.794 1.00 12.28 105 LEU A C 1
ATOM 851 O O . LEU A 1 109 ? 17.503 48.436 -5.813 1.00 12.40 105 LEU A O 1
ATOM 856 N N . ALA A 1 110 ? 17.981 46.413 -6.680 1.00 13.13 106 ALA A N 1
ATOM 857 C CA . ALA A 1 110 ? 17.080 46.546 -7.828 1.00 13.87 106 ALA A CA 1
ATOM 858 C C . ALA A 1 110 ? 15.672 46.989 -7.433 1.00 14.10 106 ALA A C 1
ATOM 859 O O . ALA A 1 110 ? 15.110 47.921 -8.020 1.00 14.36 106 ALA A O 1
ATOM 861 N N . GLU A 1 111 ? 15.112 46.307 -6.440 1.00 15.09 107 GLU A N 1
ATOM 862 C CA . GLU A 1 111 ? 13.761 46.596 -5.945 1.00 15.71 107 GLU A CA 1
ATOM 863 C C . GLU A 1 111 ? 13.607 48.020 -5.398 1.00 14.61 107 GLU A C 1
ATOM 864 O O . GLU A 1 111 ? 12.504 48.568 -5.377 1.00 14.87 107 GLU A O 1
ATOM 870 N N . GLU A 1 112 ? 14.717 48.607 -4.958 1.00 12.96 108 GLU A N 1
ATOM 871 C CA . GLU A 1 112 ? 14.727 49.944 -4.360 1.00 12.23 108 GLU A CA 1
ATOM 872 C C . GLU A 1 112 ? 14.912 51.079 -5.360 1.00 12.23 108 GLU A C 1
ATOM 873 O O . GLU A 1 112 ? 14.733 52.244 -5.011 1.00 11.86 108 GLU A O 1
ATOM 879 N N . LYS A 1 113 ? 15.291 50.747 -6.592 1.00 12.44 109 LYS A N 1
ATOM 880 C CA . LYS A 1 113 ? 15.839 51.739 -7.520 1.00 12.56 109 LYS A CA 1
ATOM 881 C C . LYS A 1 113 ? 15.039 53.054 -7.665 1.00 12.08 109 LYS A C 1
ATOM 882 O O . LYS A 1 113 ? 15.615 54.131 -7.513 1.00 11.74 109 LYS A O 1
ATOM 888 N N . PRO A 1 114 ? 13.724 52.976 -7.957 1.00 11.72 110 PRO A N 1
ATOM 889 C CA . PRO A 1 114 ? 12.990 54.241 -8.121 1.00 11.56 110 PRO A CA 1
ATOM 890 C C . PRO A 1 114 ? 12.920 55.049 -6.827 1.00 11.03 110 PRO A C 1
ATOM 891 O O . PRO A 1 114 ? 13.029 56.272 -6.867 1.00 11.14 110 PRO A O 1
ATOM 895 N N . TYR A 1 115 ? 12.781 54.360 -5.693 1.00 10.50 111 TYR A N 1
ATOM 896 C CA . TYR A 1 115 ? 12.774 55.025 -4.380 1.00 10.15 111 TYR A CA 1
ATOM 897 C C . TYR A 1 115 ? 14.117 55.690 -4.124 1.00 9.71 111 TYR A C 1
ATOM 898 O O . TYR A 1 115 ? 14.180 56.797 -3.593 1.00 9.35 111 TYR A O 1
ATOM 907 N N . ALA A 1 116 ? 15.193 55.018 -4.524 1.00 9.30 112 ALA A N 1
ATOM 908 C CA . ALA A 1 116 ? 16.540 55.545 -4.304 1.00 9.13 112 ALA A CA 1
ATOM 909 C C . ALA A 1 116 ? 16.796 56.755 -5.192 1.00 9.18 112 ALA A C 1
ATOM 910 O O . ALA A 1 116 ? 17.316 57.771 -4.737 1.00 8.81 112 ALA A O 1
ATOM 912 N N . ILE A 1 117 ? 16.412 56.656 -6.459 1.00 9.28 113 ILE A N 1
ATOM 913 C CA . ILE A 1 117 ? 16.599 57.782 -7.377 1.00 9.49 113 ILE A CA 1
ATOM 914 C C . ILE A 1 117 ? 15.819 58.999 -6.853 1.00 9.67 113 ILE A C 1
ATOM 915 O O . ILE A 1 117 ? 16.360 60.109 -6.782 1.00 9.76 113 ILE A O 1
ATOM 920 N N . PHE A 1 118 ? 14.570 58.780 -6.454 1.00 9.91 114 PHE A N 1
ATOM 921 C CA . PHE A 1 118 ? 13.735 59.853 -5.903 1.00 10.10 114 PHE A CA 1
ATOM 922 C C . PHE A 1 118 ? 14.398 60.502 -4.674 1.00 9.60 114 PHE A C 1
ATOM 923 O O . PHE A 1 118 ? 14.525 61.726 -4.603 1.00 9.84 114 PHE A O 1
ATOM 931 N N . HIS A 1 119 ? 14.856 59.674 -3.738 1.00 9.06 115 HIS A N 1
ATOM 932 C CA . HIS A 1 119 ? 15.539 60.160 -2.531 1.00 8.72 115 HIS A CA 1
ATOM 933 C C . HIS A 1 119 ? 16.825 60.924 -2.858 1.00 8.57 115 HIS A C 1
ATOM 934 O O . HIS A 1 119 ? 16.997 62.068 -2.462 1.00 8.32 115 HIS A O 1
ATOM 941 N N . PHE A 1 120 ? 17.739 60.296 -3.585 1.00 8.45 116 PHE A N 1
ATOM 942 C CA . PHE A 1 120 ? 19.045 60.903 -3.805 1.00 8.49 116 PHE A CA 1
ATOM 943 C C . PHE A 1 120 ? 19.019 62.094 -4.763 1.00 8.76 116 PHE A C 1
ATOM 944 O O . PHE A 1 120 ? 19.942 62.897 -4.771 1.00 8.82 116 PHE A O 1
ATOM 952 N N . THR A 1 121 ? 17.965 62.215 -5.560 1.00 9.36 117 THR A N 1
ATOM 953 C CA . THR A 1 121 ? 17.819 63.395 -6.411 1.00 9.87 117 THR A CA 1
ATOM 954 C C . THR A 1 121 ? 17.551 64.643 -5.565 1.00 10.31 117 THR A C 1
ATOM 955 O O . THR A 1 121 ? 18.061 65.718 -5.872 1.00 10.64 117 THR A O 1
ATOM 959 N N . GLY A 1 122 ? 16.762 64.499 -4.505 1.00 10.76 118 GLY A N 1
ATOM 960 C CA . GLY A 1 122 ? 16.376 65.646 -3.680 1.00 11.10 118 GLY A CA 1
ATOM 961 C C . GLY A 1 122 ? 15.635 66.685 -4.511 1.00 11.37 118 GLY A C 1
ATOM 962 O O . GLY A 1 122 ? 14.921 66.331 -5.444 1.00 11.55 118 GLY A O 1
ATOM 963 N N . PRO A 1 123 ? 15.787 67.980 -4.180 1.00 11.87 119 PRO A N 1
ATOM 964 C CA . PRO A 1 123 ? 16.562 68.534 -3.075 1.00 12.10 119 PRO A CA 1
ATOM 965 C C . PRO A 1 123 ? 15.921 68.216 -1.729 1.00 12.19 119 PRO A C 1
ATOM 966 O O . PRO A 1 123 ? 14.784 67.739 -1.677 1.00 11.91 119 PRO A O 1
ATOM 970 N N . VAL A 1 124 ? 16.646 68.501 -0.653 1.00 12.85 120 VAL A N 1
ATOM 971 C CA . VAL A 1 124 ? 16.215 68.133 0.690 1.00 13.61 120 VAL A CA 1
ATOM 972 C C . VAL A 1 124 ? 14.877 68.777 1.067 1.00 14.24 120 VAL A C 1
ATOM 973 O O . VAL A 1 124 ? 13.994 68.104 1.590 1.00 14.43 120 VAL A O 1
ATOM 977 N N . SER A 1 125 ? 14.726 70.070 0.788 1.00 15.38 121 SER A N 1
ATOM 978 C CA . SER A 1 125 ? 13.479 70.786 1.089 1.00 15.97 121 SER A CA 1
ATOM 979 C C . SER A 1 125 ? 12.258 70.106 0.457 1.00 15.83 121 SER A C 1
ATOM 980 O O . SER A 1 125 ? 11.206 69.976 1.084 1.00 16.17 121 SER A O 1
ATOM 983 N N . TYR A 1 126 ? 12.419 69.666 -0.786 1.00 15.58 122 TYR A N 1
ATOM 984 C CA . TYR A 1 126 ? 11.378 68.955 -1.510 1.00 15.58 122 TYR A CA 1
ATOM 985 C C . TYR A 1 126 ? 11.035 67.626 -0.828 1.00 14.95 122 TYR A C 1
ATOM 986 O O . TYR A 1 126 ? 9.869 67.338 -0.590 1.00 14.75 122 TYR A O 1
ATOM 995 N N . LEU A 1 127 ? 12.047 66.827 -0.498 1.00 14.43 123 LEU A N 1
ATOM 996 C CA . LEU A 1 127 ? 11.819 65.556 0.210 1.00 14.27 123 LEU A CA 1
ATOM 997 C C . LEU A 1 127 ? 11.075 65.751 1.531 1.00 14.62 123 LEU A C 1
ATOM 998 O O . LEU A 1 127 ? 10.178 64.974 1.874 1.00 14.30 123 LEU A O 1
ATOM 1003 N N . ILE A 1 128 ? 11.448 66.786 2.275 1.00 14.81 124 ILE A N 1
ATOM 1004 C CA . ILE A 1 128 ? 10.838 67.029 3.585 1.00 15.54 124 ILE A CA 1
ATOM 1005 C C . ILE A 1 128 ? 9.332 67.293 3.453 1.00 16.62 124 ILE A C 1
ATOM 1006 O O . ILE A 1 128 ? 8.529 66.737 4.213 1.00 17.02 124 ILE A O 1
ATOM 1011 N N . ARG A 1 129 ? 8.952 68.111 2.474 1.00 18.17 125 ARG A N 1
ATOM 1012 C CA . ARG A 1 129 ? 7.536 68.439 2.254 1.00 19.39 125 ARG A CA 1
ATOM 1013 C C . ARG A 1 129 ? 6.718 67.225 1.836 1.00 18.88 125 ARG A C 1
ATOM 1014 O O . ARG A 1 129 ? 5.614 67.016 2.340 1.00 18.78 125 ARG A O 1
ATOM 1022 N N . ILE A 1 130 ? 7.271 66.430 0.924 1.00 18.03 126 ILE A N 1
ATOM 1023 C CA . ILE A 1 130 ? 6.617 65.216 0.437 1.00 17.68 126 ILE A CA 1
ATOM 1024 C C . ILE A 1 130 ? 6.431 64.217 1.577 1.00 16.90 126 ILE A C 1
ATOM 1025 O O . ILE A 1 130 ? 5.346 63.670 1.771 1.00 16.47 126 ILE A O 1
ATOM 1030 N N . ARG A 1 131 ? 7.494 63.994 2.337 1.00 15.54 127 ARG A N 1
ATOM 1031 C CA . ARG A 1 131 ? 7.461 63.017 3.417 1.00 14.96 127 ARG A CA 1
ATOM 1032 C C . ARG A 1 131 ? 6.589 63.465 4.585 1.00 15.25 127 ARG A C 1
ATOM 1033 O O . ARG A 1 131 ? 5.982 62.633 5.250 1.00 15.16 127 ARG A O 1
ATOM 1041 N N . ALA A 1 132 ? 6.531 64.775 4.818 1.00 15.66 128 ALA A N 1
ATOM 1042 C CA . ALA A 1 132 ? 5.641 65.342 5.835 1.00 16.27 128 ALA A CA 1
ATOM 1043 C C . ALA A 1 132 ? 4.183 65.030 5.505 1.00 16.65 128 ALA A C 1
ATOM 1044 O O . ALA A 1 132 ? 3.431 64.579 6.368 1.00 17.41 128 ALA A O 1
ATOM 1046 N N . ALA A 1 133 ? 3.798 65.262 4.253 1.00 16.99 129 ALA A N 1
ATOM 1047 C CA . ALA A 1 133 ? 2.435 64.964 3.795 1.00 17.36 129 ALA A CA 1
ATOM 1048 C C . ALA A 1 133 ? 2.101 63.485 3.985 1.00 17.50 129 ALA A C 1
ATOM 1049 O O . ALA A 1 133 ? 1.030 63.135 4.497 1.00 17.45 129 ALA A O 1
ATOM 1051 N N . LEU A 1 134 ? 3.024 62.613 3.583 1.00 17.13 130 LEU A N 1
ATOM 1052 C CA . LEU A 1 134 ? 2.819 61.177 3.729 1.00 17.29 130 LEU A CA 1
ATOM 1053 C C . LEU A 1 134 ? 2.754 60.759 5.194 1.00 17.48 130 LEU A C 1
ATOM 1054 O O . LEU A 1 134 ? 1.942 59.914 5.566 1.00 16.97 130 LEU A O 1
ATOM 1059 N N . LYS A 1 135 ? 3.603 61.365 6.018 1.00 18.08 131 LYS A N 1
ATOM 1060 C CA . LYS A 1 135 ? 3.629 61.092 7.450 1.00 19.29 131 LYS A CA 1
ATOM 1061 C C . LYS A 1 135 ? 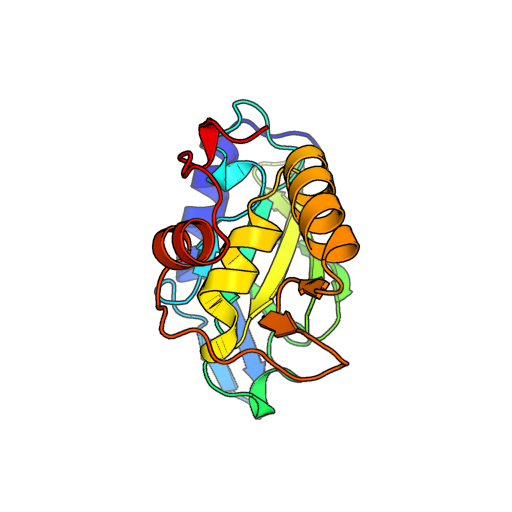2.281 61.408 8.096 1.00 19.89 131 LYS A C 1
ATOM 1062 O O . LYS A 1 135 ? 1.830 60.674 8.968 1.00 20.02 131 LYS A O 1
ATOM 1068 N N . LYS A 1 136 ? 1.643 62.487 7.649 1.00 20.86 132 LYS A N 1
ATOM 1069 C CA . LYS A 1 136 ? 0.324 62.871 8.163 1.00 22.05 132 LYS A CA 1
ATOM 1070 C C . LYS A 1 136 ? -0.743 61.815 7.878 1.00 21.88 132 LYS A C 1
ATOM 1071 O O . LYS A 1 136 ? -1.715 61.704 8.623 1.00 22.12 132 LYS A O 1
ATOM 1077 N N . LYS A 1 137 ? -0.552 61.047 6.807 1.00 21.45 133 LYS A N 1
ATOM 1078 C CA . LYS A 1 137 ? -1.458 59.961 6.442 1.00 21.55 133 LYS A CA 1
ATOM 1079 C C . LYS A 1 137 ? -0.980 58.610 6.981 1.00 21.44 133 LYS A C 1
ATOM 1080 O O . LYS A 1 137 ? -1.466 57.562 6.549 1.00 20.97 133 LYS A O 1
ATOM 1083 N N . ASN A 1 138 ? -0.040 58.643 7.927 1.00 20.94 134 ASN A N 1
ATOM 1084 C CA . ASN A 1 138 ? 0.530 57.443 8.559 1.00 21.40 134 ASN A CA 1
ATOM 1085 C C . ASN A 1 138 ? 1.298 56.524 7.599 1.00 19.66 134 ASN A C 1
ATOM 1086 O O . ASN A 1 138 ? 1.320 55.305 7.774 1.00 19.53 134 ASN A O 1
ATOM 1091 N N . TYR A 1 139 ? 1.924 57.129 6.592 1.00 18.32 135 TYR A N 1
ATOM 1092 C CA . TYR A 1 139 ? 2.870 56.440 5.713 1.00 17.54 135 TYR A CA 1
ATOM 1093 C C . TYR A 1 139 ? 4.286 56.919 6.021 1.00 16.63 135 TYR A C 1
ATOM 1094 O O . TYR A 1 139 ? 4.468 57.995 6.593 1.00 16.55 135 TYR A O 1
ATOM 1103 N N . LYS A 1 140 ? 5.276 56.113 5.646 1.00 15.07 136 LYS A N 1
ATOM 1104 C CA . LYS A 1 140 ? 6.684 56.506 5.736 1.00 14.06 136 LYS A CA 1
ATOM 1105 C C . LYS A 1 140 ? 7.358 56.234 4.400 1.00 13.13 136 LYS A C 1
ATOM 1106 O O . LYS A 1 140 ? 7.319 55.107 3.905 1.00 13.09 136 LYS A O 1
ATOM 1112 N N . LEU A 1 141 ? 7.977 57.260 3.826 1.00 12.06 137 LEU A N 1
ATOM 1113 C CA . LEU A 1 141 ? 8.726 57.110 2.576 1.00 11.33 137 LEU A CA 1
ATOM 1114 C C . LEU A 1 141 ? 10.219 57.272 2.837 1.00 11.01 137 LEU A C 1
ATOM 1115 O O . LEU A 1 141 ? 10.640 58.194 3.529 1.00 10.85 137 LEU A O 1
ATOM 1120 N N . ASN A 1 142 ? 11.015 56.377 2.262 1.00 10.61 138 ASN A N 1
ATOM 1121 C CA . ASN A 1 142 ? 12.465 56.514 2.306 1.00 10.27 138 ASN A CA 1
ATOM 1122 C C . ASN A 1 142 ? 13.080 56.010 1.001 1.00 10.01 138 ASN A C 1
ATOM 1123 O O . ASN A 1 142 ? 12.357 55.727 0.040 1.00 9.80 138 ASN A O 1
ATOM 1128 N N . GLN A 1 143 ? 14.406 55.892 0.971 1.00 9.87 139 GLN A N 1
ATOM 1129 C CA . GLN A 1 143 ? 15.123 55.445 -0.228 1.00 9.65 139 GLN A CA 1
ATOM 1130 C C . GLN A 1 143 ? 14.933 53.966 -0.559 1.00 9.76 139 GLN A C 1
ATOM 1131 O O . GLN A 1 143 ? 15.461 53.499 -1.569 1.00 9.72 139 GLN A O 1
ATOM 1137 N N . TYR A 1 144 ? 14.206 53.237 0.286 1.00 9.89 140 TYR A N 1
ATOM 1138 C CA . TYR A 1 144 ? 14.012 51.798 0.119 1.00 10.27 140 TYR A CA 1
ATOM 1139 C C . TYR A 1 144 ? 12.598 51.393 -0.280 1.00 10.87 140 TYR A C 1
ATOM 1140 O O . TYR A 1 144 ? 12.396 50.301 -0.806 1.00 11.45 140 TYR A O 1
ATOM 1149 N N . GLY A 1 145 ? 11.621 52.257 -0.028 1.00 11.12 141 GLY A N 1
ATOM 1150 C CA . GLY A 1 145 ? 10.224 51.897 -0.263 1.00 11.54 141 GLY A CA 1
ATOM 1151 C C . GLY A 1 145 ? 9.252 52.847 0.398 1.00 11.91 141 GLY A C 1
ATOM 1152 O O . GLY A 1 145 ? 9.649 53.841 1.018 1.00 11.64 141 GLY A O 1
ATOM 1153 N N . LEU A 1 146 ? 7.968 52.538 0.221 1.00 12.53 142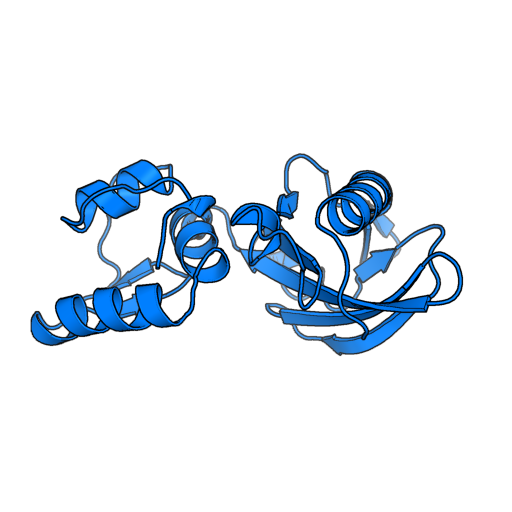 LEU A N 1
ATOM 1154 C CA . LEU A 1 146 ? 6.873 53.199 0.934 1.00 13.13 142 LEU A CA 1
ATOM 1155 C C . LEU A 1 146 ? 6.339 52.199 1.947 1.00 13.73 142 LEU A C 1
ATOM 1156 O O . LEU A 1 146 ? 6.150 51.026 1.617 1.00 13.54 142 LEU A O 1
ATOM 1161 N N . PHE A 1 147 ? 6.086 52.667 3.166 1.00 14.36 143 PHE A N 1
ATOM 1162 C CA . PHE A 1 147 ? 5.682 51.796 4.264 1.00 15.65 143 PHE A CA 1
ATOM 1163 C C . PHE A 1 147 ? 4.434 52.308 4.973 1.00 17.07 143 PHE A C 1
ATOM 1164 O O . PHE A 1 147 ? 4.225 53.517 5.079 1.00 16.58 143 PHE A O 1
ATOM 1172 N N . LYS A 1 148 ? 3.607 51.368 5.438 1.00 18.93 144 LYS A N 1
ATOM 1173 C CA . LYS A 1 148 ? 2.474 51.656 6.319 1.00 21.36 144 LYS A CA 1
ATOM 1174 C C . LYS A 1 148 ? 2.458 50.592 7.412 1.00 23.60 144 LYS A C 1
ATOM 1175 O O . LYS A 1 148 ? 2.506 49.400 7.113 1.00 23.58 144 LYS A O 1
ATOM 1180 N N . ASN A 1 149 ? 2.404 51.026 8.670 1.00 27.24 145 ASN A N 1
ATOM 1181 C CA . ASN A 1 149 ? 2.465 50.118 9.825 1.00 29.98 145 ASN A CA 1
ATOM 1182 C C . ASN A 1 149 ? 3.658 49.167 9.745 1.00 31.40 145 ASN A C 1
ATOM 1183 O O . ASN A 1 149 ? 3.518 47.963 9.961 1.00 33.84 145 ASN A O 1
ATOM 1188 N N . GLN A 1 150 ? 4.826 49.723 9.426 1.00 32.57 146 GLN A N 1
ATOM 1189 C CA . GLN A 1 150 ? 6.059 48.950 9.279 1.00 33.63 146 GLN A CA 1
ATOM 1190 C C . GLN A 1 150 ? 5.909 47.791 8.281 1.00 31.68 146 GLN A C 1
ATOM 1191 O O . GLN A 1 150 ? 6.551 46.753 8.427 1.00 33.25 146 GLN A O 1
ATOM 1197 N N . THR A 1 151 ? 5.058 47.981 7.273 1.00 29.17 147 THR A N 1
ATOM 1198 C CA . THR A 1 151 ? 4.862 47.003 6.209 1.00 27.30 147 THR A CA 1
ATOM 1199 C C . THR A 1 151 ? 5.114 47.687 4.871 1.00 25.17 147 THR A C 1
ATOM 1200 O O . THR A 1 151 ? 4.587 48.767 4.613 1.00 23.60 147 THR A O 1
ATOM 1204 N N . LEU A 1 152 ? 5.914 47.046 4.026 1.00 23.53 148 LEU A N 1
ATOM 1205 C CA . LEU A 1 152 ? 6.193 47.547 2.688 1.00 22.73 148 LEU A CA 1
ATOM 1206 C C . LEU A 1 152 ? 4.922 47.543 1.839 1.00 22.59 148 LEU A C 1
ATOM 1207 O O . LEU A 1 152 ? 4.218 46.531 1.769 1.00 22.80 148 LEU A O 1
ATOM 1212 N N . VAL A 1 153 ? 4.636 48.680 1.207 1.00 21.84 149 VAL A N 1
ATOM 1213 C CA . VAL A 1 153 ? 3.463 48.839 0.348 1.00 21.99 149 VAL A CA 1
ATOM 1214 C C . VAL A 1 153 ? 3.858 48.460 -1.080 1.00 22.85 149 VAL A C 1
ATOM 1215 O O . VAL A 1 153 ? 4.677 49.141 -1.683 1.00 22.15 149 VAL A O 1
ATOM 1219 N N . PRO A 1 154 ? 3.271 47.378 -1.628 1.00 24.00 150 PRO A N 1
ATOM 1220 C CA . PRO A 1 154 ? 3.748 46.849 -2.907 1.00 24.78 150 PRO A CA 1
ATOM 1221 C C . PRO A 1 154 ? 3.237 47.617 -4.132 1.00 25.31 150 PRO A C 1
ATOM 1222 O O . PRO A 1 154 ? 2.284 47.182 -4.785 1.00 26.94 150 PRO A O 1
ATOM 1226 N N . LEU A 1 155 ? 3.881 48.735 -4.452 1.00 24.65 151 LEU A N 1
ATOM 1227 C CA . LEU A 1 155 ? 3.509 49.533 -5.624 1.00 25.14 151 LEU A CA 1
ATOM 1228 C C . LEU A 1 155 ? 4.019 48.886 -6.912 1.00 25.91 151 LEU A C 1
ATOM 1229 O O . LEU A 1 155 ? 5.171 48.469 -6.988 1.00 25.98 151 LEU A O 1
ATOM 1234 N N . LYS A 1 156 ? 3.152 48.809 -7.919 1.00 27.02 152 LYS A N 1
ATOM 1235 C CA . LYS A 1 156 ? 3.513 48.243 -9.218 1.00 26.96 152 LYS A CA 1
ATOM 1236 C C . LYS A 1 156 ? 4.126 49.342 -10.075 1.00 26.89 152 LYS A C 1
ATOM 1237 O O . LYS A 1 156 ? 3.459 49.923 -10.930 1.00 27.39 152 LYS A O 1
ATOM 1239 N N . ILE A 1 157 ? 5.397 49.636 -9.820 1.00 26.44 153 ILE A N 1
ATOM 1240 C CA . ILE A 1 157 ? 6.102 50.709 -10.522 1.00 25.90 153 ILE A CA 1
ATOM 1241 C C . ILE A 1 157 ? 7.527 50.294 -10.849 1.00 24.86 153 ILE A C 1
ATOM 1242 O O . ILE A 1 157 ? 8.095 49.412 -10.205 1.00 24.83 153 ILE A O 1
ATOM 1247 N N . THR A 1 158 ? 8.089 50.937 -11.867 1.00 24.76 154 THR A N 1
ATOM 1248 C CA . THR A 1 158 ? 9.463 50.695 -12.292 1.00 24.30 154 THR A CA 1
ATOM 1249 C C . THR A 1 158 ? 10.317 51.957 -12.189 1.00 23.59 154 THR A C 1
ATOM 1250 O O . THR A 1 158 ? 11.459 51.898 -11.744 1.00 23.69 154 THR A O 1
ATOM 1254 N N . THR A 1 159 ? 9.767 53.094 -12.605 1.00 22.92 155 THR A N 1
ATOM 1255 C CA . THR A 1 159 ? 10.535 54.329 -12.684 1.00 22.22 155 THR A CA 1
ATOM 1256 C C . THR A 1 159 ? 10.178 55.310 -11.584 1.00 21.45 155 THR A C 1
ATOM 1257 O O . THR A 1 159 ? 9.144 55.197 -10.924 1.00 20.37 155 THR A O 1
ATOM 1261 N N . GLU A 1 160 ? 11.056 56.287 -11.414 1.00 20.69 156 GLU A N 1
ATOM 1262 C CA . GLU A 1 160 ? 10.844 57.372 -10.476 1.00 20.54 156 GLU A CA 1
ATOM 1263 C C . GLU A 1 160 ? 9.596 58.188 -10.827 1.00 20.69 156 GLU A C 1
ATOM 1264 O O . GLU A 1 160 ? 8.859 58.628 -9.945 1.00 20.40 156 GLU A O 1
ATOM 1270 N N . LYS A 1 161 ? 9.374 58.397 -12.119 1.00 21.32 157 LYS A N 1
ATOM 1271 C CA . LYS A 1 161 ? 8.199 59.136 -12.579 1.00 21.61 157 LYS A CA 1
ATOM 1272 C C . LYS A 1 161 ? 6.920 58.418 -12.150 1.00 21.24 157 LYS A C 1
ATOM 1273 O O . LYS A 1 161 ? 5.996 59.038 -11.619 1.00 20.76 157 LYS A O 1
ATOM 1279 N N . GLU A 1 162 ? 6.891 57.108 -12.366 1.00 20.98 158 GLU A N 1
ATOM 1280 C CA . GLU A 1 162 ? 5.761 56.272 -11.970 1.00 21.47 158 GLU A CA 1
ATOM 1281 C C . GLU A 1 162 ? 5.533 56.302 -10.463 1.00 20.51 158 GLU A C 1
ATOM 1282 O O . GLU A 1 162 ? 4.393 56.335 -10.005 1.00 19.96 158 GLU A O 1
ATOM 1288 N N . LEU A 1 163 ? 6.619 56.290 -9.693 1.00 19.42 159 LEU A N 1
ATOM 1289 C CA . LEU A 1 163 ? 6.520 56.380 -8.238 1.00 18.82 159 LEU A CA 1
ATOM 1290 C C . LEU A 1 163 ? 5.842 57.682 -7.819 1.00 18.79 159 LEU A C 1
ATOM 1291 O O . LEU A 1 163 ? 4.895 57.671 -7.039 1.00 18.76 159 LEU A O 1
ATOM 1296 N N . ILE A 1 164 ? 6.324 58.799 -8.353 1.00 19.36 160 ILE A N 1
ATOM 1297 C CA . ILE A 1 164 ? 5.811 60.112 -7.970 1.00 19.88 160 ILE A CA 1
ATOM 1298 C C . ILE A 1 164 ? 4.305 60.205 -8.241 1.00 20.66 160 ILE A C 1
ATOM 1299 O O . ILE A 1 164 ? 3.551 60.696 -7.404 1.00 20.88 160 ILE A O 1
ATOM 1304 N N . LYS A 1 165 ? 3.884 59.719 -9.407 1.00 22.16 161 LYS A N 1
ATOM 1305 C CA . LYS A 1 165 ? 2.465 59.690 -9.777 1.00 23.32 161 LYS A CA 1
ATOM 1306 C C . LYS A 1 165 ? 1.659 58.798 -8.834 1.00 24.31 161 LYS A C 1
ATOM 1307 O O . LYS A 1 165 ? 0.569 59.173 -8.392 1.00 24.96 161 LYS A O 1
ATOM 1309 N N . GLU A 1 166 ? 2.211 57.630 -8.512 1.00 24.88 162 GLU A N 1
ATOM 1310 C CA . GLU A 1 166 ? 1.557 56.670 -7.629 1.00 26.43 162 GLU A CA 1
ATOM 1311 C C . GLU A 1 166 ? 1.381 57.232 -6.212 1.00 25.66 162 GLU A C 1
ATOM 1312 O O . GLU A 1 166 ? 0.380 56.959 -5.548 1.00 25.87 162 GLU A O 1
ATOM 1318 N N . LEU A 1 167 ? 2.347 58.030 -5.762 1.00 24.81 163 LEU A N 1
ATOM 1319 C CA . LEU A 1 167 ? 2.264 58.698 -4.460 1.00 24.51 163 LEU A CA 1
ATOM 1320 C C . LEU A 1 167 ? 1.284 59.878 -4.462 1.00 24.73 163 LEU A C 1
ATOM 1321 O O . LEU A 1 167 ? 0.970 60.419 -3.402 1.00 25.25 163 LEU A O 1
ATOM 1326 N N . GLY A 1 168 ? 0.829 60.290 -5.644 1.00 25.29 164 GLY A N 1
ATOM 1327 C CA . GLY A 1 168 ? -0.205 61.318 -5.775 1.00 25.86 164 GLY A CA 1
ATOM 1328 C C . GLY A 1 168 ? 0.309 62.748 -5.807 1.00 26.21 164 GLY A C 1
ATOM 1329 O O . GLY A 1 168 ? -0.428 63.678 -5.473 1.00 26.94 164 GLY A O 1
ATOM 1330 N N . PHE A 1 169 ? 1.564 62.929 -6.212 1.00 26.27 165 PHE A N 1
ATOM 1331 C CA . PHE A 1 169 ? 2.160 64.259 -6.326 1.00 26.53 165 PHE A CA 1
ATOM 1332 C C . PHE A 1 169 ? 2.393 64.622 -7.785 1.00 26.53 165 PHE A C 1
ATOM 1333 O O . PHE A 1 169 ? 2.428 63.748 -8.649 1.00 25.97 165 PHE A O 1
ATOM 1341 N N . THR A 1 170 ? 2.546 65.918 -8.048 1.00 27.17 166 THR A N 1
ATOM 1342 C CA . THR A 1 170 ? 2.815 66.413 -9.400 1.00 27.39 166 THR A CA 1
ATOM 1343 C C . THR A 1 170 ? 4.242 66.076 -9.808 1.00 26.96 166 THR A C 1
ATOM 1344 O O . THR A 1 170 ? 5.180 66.320 -9.045 1.00 26.96 166 THR A O 1
ATOM 1348 N N . TYR A 1 171 ? 4.411 65.514 -11.002 1.00 25.72 167 TYR A N 1
ATOM 1349 C CA . TYR A 1 171 ? 5.746 65.211 -11.500 1.00 25.68 167 TYR A CA 1
ATOM 1350 C C . TYR A 1 171 ? 6.435 66.480 -11.975 1.00 25.88 167 TYR A C 1
ATOM 1351 O O . TYR A 1 171 ? 5.845 67.288 -12.694 1.00 26.09 167 TYR A O 1
ATOM 1360 N N . ARG A 1 172 ? 7.685 66.648 -11.558 1.00 25.75 168 ARG A N 1
ATOM 1361 C CA . ARG A 1 172 ? 8.551 67.688 -12.086 1.00 25.82 168 ARG A CA 1
ATOM 1362 C C . ARG A 1 172 ? 9.887 67.056 -12.439 1.00 24.25 168 ARG A C 1
ATOM 1363 O O . ARG A 1 172 ? 10.393 66.208 -11.699 1.00 22.75 168 ARG A O 1
ATOM 1371 N N . ILE A 1 173 ? 10.456 67.454 -13.573 1.00 22.57 169 ILE A N 1
ATOM 1372 C CA . ILE A 1 173 ? 11.785 66.974 -13.940 1.00 21.84 169 ILE A CA 1
ATOM 1373 C C . ILE A 1 173 ? 12.781 67.391 -12.851 1.00 20.59 169 ILE A C 1
ATOM 1374 O O . ILE A 1 173 ? 12.544 68.364 -12.140 1.00 19.47 169 ILE A O 1
ATOM 1379 N N . PRO A 1 174 ? 13.886 66.642 -12.704 1.00 20.30 170 PRO A N 1
ATOM 1380 C CA . PRO A 1 174 ? 14.821 66.890 -11.601 1.00 20.21 170 PRO A CA 1
ATOM 1381 C C . PRO A 1 174 ? 15.272 68.344 -11.433 1.00 20.70 170 PRO A C 1
ATOM 1382 O O . PRO A 1 174 ? 15.309 68.840 -10.308 1.00 19.95 170 PRO A O 1
ATOM 1386 N N . LYS A 1 175 ? 15.586 69.034 -12.527 1.00 21.57 171 LYS A N 1
ATOM 1387 C CA . LYS A 1 175 ? 16.056 70.419 -12.422 1.00 22.83 171 LYS A CA 1
ATOM 1388 C C . LYS A 1 175 ? 14.981 71.426 -11.985 1.00 23.13 171 LYS A C 1
ATOM 1389 O O . LYS A 1 175 ? 15.309 72.566 -11.667 1.00 22.42 171 LYS A O 1
ATOM 1395 N N . LYS A 1 176 ? 13.717 71.005 -11.953 1.00 24.09 172 LYS A N 1
ATOM 1396 C CA . LYS A 1 176 ? 12.617 71.877 -11.526 1.00 24.92 172 LYS A CA 1
ATOM 1397 C C . LYS A 1 176 ? 12.052 71.561 -10.133 1.00 24.73 172 LYS A C 1
ATOM 1398 O O . LYS A 1 176 ? 11.105 72.214 -9.695 1.00 24.76 172 LYS A O 1
ATOM 1404 N N . ARG A 1 177 ? 12.614 70.575 -9.435 1.00 24.07 173 ARG A N 1
ATOM 1405 C CA . ARG A 1 177 ? 12.148 70.257 -8.084 1.00 24.36 173 ARG A CA 1
ATOM 1406 C C . ARG A 1 177 ? 12.741 71.189 -7.049 1.00 25.58 173 ARG A C 1
ATOM 1407 O O . ARG A 1 177 ? 13.947 71.417 -7.030 1.00 25.77 173 ARG A O 1
ATOM 1415 N N . LEU A 1 178 ? 11.887 71.717 -6.179 1.00 27.25 174 LEU A N 1
ATOM 1416 C CA . LEU A 1 178 ? 12.338 72.544 -5.064 1.00 28.99 174 LEU A CA 1
ATOM 1417 C C . LEU A 1 178 ? 11.334 72.506 -3.919 1.00 29.56 174 LEU A C 1
ATOM 1418 O O . LEU A 1 178 ? 10.172 72.144 -4.110 1.00 29.80 174 LEU A O 1
#

Radius of gyration: 16.78 Å; Cα contacts (8 Å, |Δi|>4): 336; chains: 1; bounding box: 47×38×27 Å

GO terms:
  GO:0003887 DNA-directed DNA polymerase activity (F, IDA)
  GO:0034061 DNA polymerase activity (F, EXP)

Secondary structure (DSSP, 8-state):
---EEHHHHHHHHHHHTTTEEEEETTEEEEPPGGGEEEEHHHHTT-SEESSEEEEEEES-GGGGGGSGGGEEETT--EEEEEE-SSEEEEEEEETTEEEEEEEEEEEGGGHHHHHHHHH--HHHHHHHHHHHHHTTEEEETTEEEETTEE------SHHHHHHHTT-----GGG--

CATH classification: 3.30.460.10 (+1 more: 3.30.210.10)

B-factor: mean 16.58, std 7.06, range [7.65, 43.73]

Foldseek 3Di:
DDKDFLVVLVVVVVLQQFFKFFADPNDTGDQHNVFKDWAAVNQLNPGIGQATEIEGEDADVVCLQGGFVGMGGPPWDKDWDDTGSAWTWIWTDDPNDTGIYIYGYDYQQLVLLQRLARNDDPVLVVVLQVVQVVVQWGGHSRAIDHPNHGDDDPDRHNQSVCVVSPHDDDRSNPGD

Nearest PDB structures (foldseek):
  8ild-assembly1_B  TM=9.909E-01  e=3.592E-35  African swine fever virus BA71V
  5xm9-assembly2_C  TM=9.945E-01  e=1.300E-34  African swine fever virus BA71V
  5hr9-assembly2_B  TM=9.923E-01  e=3.916E-34  African swine fever virus
  5hrh-assembly1_A  TM=9.950E-01  e=1.180E-33  African swine fever virus
  5hrk-assembly1_A  TM=9.956E-01  e=1.210E-32  African swine fever virus

Sequence (176 aa):
GGMLTLIQGKKIVNHLRSRLAFEYNGQLIKILSKNIVAVGSLRREEKMLNDVDLLIIVPEKKLLKHVLPNIRIKGLSFSVKVCGEERKCVLFIEWEKKTYQLDLFTALAEEKPYAIFHFTGPVSYLIRIRAALKKKNYKLNQYGLFKNQTLVPLKITTEKELIKELGFTYRIPKKRL

Organism: African swine fever virus (strain Badajoz 1971 Vero-adapted) (NCBI:txid10498)